Protein AF-A0A523MHP2-F1 (afdb_monomer)

Secondary structure (DSSP, 8-state):
-PPPP-------------SS-S------------S--HHHHHHHTTT-S-STT-S-PPTTSPP------PPPTTS--SSPSSHHHHHHHHHHTT-EEEES-EEGGGTHHHHHHHHHHHHH-TTTPPEEEEEEEEETTEEEEEEEEE-TTTSHHHHHHHTT----TT-HHHHHHHHHHHHHHHHHHTTTSPPP-PPPP--GGG-GGGSS---GGG--GGGS--B--STTSSS-EEEEEEEEEEETTTEEEEEEEEEEE-SSS-EEE-PPTTSHHHHHHHHTT-

pLDDT: mean 82.47, std 22.53, range [24.58, 97.69]

Nearest PDB structures (foldseek):
  7ae5-assembly1_B  TM=8.748E-01  e=2.128E-08  Sedimentibacter hydroxybenzoicus
  7ae7-assembly1_F  TM=8.518E-01  e=2.128E-08  Sedimentibacter hydroxybenzoicus
  8crd-assembly1_A-2  TM=7.526E-01  e=5.159E-07  Aspergillus niger CBS 513.88
  6r2z-assembly1_A-2  TM=7.521E-01  e=1.589E-06  Aspergillus niger
  8oeo-assembly1_A-2  TM=7.488E-01  e=1.692E-06  Aspergillus niger CBS 513.88

Mean predicted aligned error: 10.58 Å

Radius of gyration: 23.13 Å; Cα contacts (8 Å, |Δi|>4): 388; chains: 1; bounding box: 53×74×71 Å

Foldseek 3Di:
DDDDDDDDDDDDDPDDDDDDPDDDDDDDDDDDPPACDPVLQVVLLVQQPDPPPQPDDDPPDDQAARLFAQFDPPQQAPPDPDPVSLVSNCSSSSQEGEGAEHEQVVLRVLVVQVVQCVRHNQQRRGKYWYQWYQDPNDIAGDTDIPPSPRHQQSLCRNVRHHGRRRCSVVSNVVSVVVVVVQCVVVVNDHDDDDDDDDDLVPDPVNPDDADDPRQFPVRYNFHPNDPPDPAGKDQFDWDWDADPVLGIDTDGWIWHDDTRPDTDTDDDPPDPVVVRVVVVVD

Structure (mmCIF, N/CA/C/O backbone):
data_AF-A0A523MHP2-F1
#
_entry.id   AF-A0A523MHP2-F1
#
loop_
_atom_site.group_PDB
_atom_site.id
_atom_site.type_symbol
_atom_site.label_atom_id
_atom_site.label_alt_id
_atom_site.label_comp_id
_atom_site.label_asym_id
_atom_site.label_entity_id
_atom_site.label_seq_id
_atom_site.pdbx_PDB_ins_code
_atom_site.Cartn_x
_atom_site.Cartn_y
_atom_site.Cartn_z
_atom_site.occupancy
_atom_site.B_iso_or_equiv
_atom_site.auth_seq_id
_atom_site.auth_comp_id
_atom_site.auth_asym_id
_atom_site.auth_atom_id
_atom_site.pdbx_PDB_model_num
ATOM 1 N N . MET A 1 1 ? -8.115 54.571 -11.903 1.00 43.84 1 MET A N 1
ATOM 2 C CA . MET A 1 1 ? -7.903 53.140 -11.579 1.00 43.84 1 MET A CA 1
ATOM 3 C C . MET A 1 1 ? -6.656 53.026 -10.711 1.00 43.84 1 MET A C 1
ATOM 5 O O . MET A 1 1 ? -5.598 53.429 -11.168 1.00 43.84 1 MET A O 1
ATOM 9 N N . ARG A 1 2 ? -6.772 52.592 -9.447 1.00 29.47 2 ARG A N 1
ATOM 10 C CA . ARG A 1 2 ? -5.612 52.406 -8.548 1.00 29.47 2 ARG A CA 1
ATOM 11 C C . ARG A 1 2 ? -5.026 50.993 -8.735 1.00 29.47 2 ARG A C 1
ATOM 13 O O . ARG A 1 2 ? -5.817 50.063 -8.896 1.00 29.47 2 ARG A O 1
ATOM 20 N N . PRO A 1 3 ? -3.695 50.805 -8.710 1.00 31.73 3 PRO A N 1
ATOM 21 C CA . PRO A 1 3 ? -3.081 49.483 -8.820 1.00 31.73 3 PRO A CA 1
ATOM 22 C C . PRO A 1 3 ? -3.266 48.680 -7.521 1.00 31.73 3 PRO A C 1
ATOM 24 O O . PRO A 1 3 ? -3.242 49.241 -6.425 1.00 31.73 3 PRO A O 1
ATOM 27 N N . ARG A 1 4 ? -3.477 47.363 -7.645 1.00 29.00 4 ARG A N 1
ATOM 28 C CA . ARG A 1 4 ? -3.628 46.441 -6.504 1.00 29.00 4 ARG A CA 1
ATOM 29 C C . ARG A 1 4 ? -2.263 46.161 -5.852 1.00 29.00 4 ARG A C 1
ATOM 31 O O . ARG A 1 4 ? -1.286 46.004 -6.583 1.00 29.00 4 ARG A O 1
ATOM 38 N N . PRO A 1 5 ? -2.180 46.044 -4.516 1.00 28.64 5 PRO A N 1
ATOM 39 C CA . PRO A 1 5 ? -0.936 45.708 -3.833 1.00 28.64 5 PRO A CA 1
ATOM 40 C C . PRO A 1 5 ? -0.582 44.222 -3.997 1.00 28.64 5 PRO A C 1
ATOM 42 O O . PRO A 1 5 ? -1.430 43.342 -3.861 1.00 28.64 5 PRO A O 1
ATOM 45 N N . VAL A 1 6 ? 0.698 43.953 -4.262 1.00 30.66 6 VAL A N 1
ATOM 46 C CA . VAL A 1 6 ? 1.295 42.611 -4.262 1.00 30.66 6 VAL A CA 1
ATOM 47 C C . VAL A 1 6 ? 1.667 42.253 -2.823 1.00 30.66 6 VAL A C 1
ATOM 49 O O . VAL A 1 6 ? 2.580 42.846 -2.251 1.00 30.66 6 VAL A O 1
ATOM 52 N N . ILE A 1 7 ? 0.970 41.281 -2.233 1.00 27.70 7 ILE A N 1
ATOM 53 C CA . ILE A 1 7 ? 1.308 40.724 -0.917 1.00 27.70 7 ILE A CA 1
ATOM 54 C C . ILE A 1 7 ? 2.370 39.637 -1.122 1.00 27.70 7 ILE A C 1
ATOM 56 O O . ILE A 1 7 ? 2.090 38.580 -1.684 1.00 27.70 7 ILE A O 1
ATOM 60 N N . LYS A 1 8 ? 3.604 39.897 -0.677 1.00 25.28 8 LYS A N 1
ATOM 61 C CA . LYS A 1 8 ? 4.665 38.885 -0.575 1.00 25.28 8 LYS A CA 1
ATOM 62 C C . LYS A 1 8 ? 4.530 38.156 0.763 1.00 25.28 8 LYS A C 1
ATOM 64 O O . LYS A 1 8 ? 4.756 38.759 1.807 1.00 25.28 8 LYS A O 1
ATOM 69 N N . PHE A 1 9 ? 4.215 36.862 0.738 1.00 24.58 9 PHE A N 1
ATOM 70 C CA . PHE A 1 9 ? 4.308 36.011 1.925 1.00 24.58 9 PHE A CA 1
ATOM 71 C C . PHE A 1 9 ? 5.759 35.562 2.134 1.00 24.58 9 PHE A C 1
ATOM 73 O O . PHE A 1 9 ? 6.337 34.864 1.302 1.00 24.58 9 PHE A O 1
ATOM 80 N N . ARG A 1 10 ? 6.348 35.978 3.258 1.00 24.72 10 ARG A N 1
ATOM 81 C CA . ARG A 1 10 ? 7.619 35.473 3.787 1.00 24.72 10 ARG A CA 1
ATOM 82 C C . ARG A 1 10 ? 7.269 34.427 4.846 1.00 24.72 10 ARG A C 1
ATOM 84 O O . ARG A 1 10 ? 6.683 34.771 5.865 1.00 24.72 10 ARG A O 1
ATOM 91 N N . ALA A 1 11 ? 7.566 33.156 4.586 1.00 27.27 11 ALA A N 1
ATOM 92 C CA . ALA A 1 11 ? 7.356 32.088 5.558 1.00 27.27 11 ALA A CA 1
ATOM 93 C C . ALA A 1 11 ? 8.453 32.156 6.634 1.00 27.27 11 ALA A C 1
ATOM 95 O O . ALA A 1 11 ? 9.595 31.771 6.390 1.00 27.27 11 ALA A O 1
ATOM 96 N N . GLU A 1 12 ? 8.121 32.675 7.817 1.00 26.39 12 GLU A N 1
ATOM 97 C CA . GLU A 1 12 ? 8.966 32.547 9.006 1.00 26.39 12 GLU A CA 1
ATOM 98 C C . GLU A 1 12 ? 8.602 31.265 9.761 1.00 26.39 12 GLU A C 1
ATOM 100 O O . GLU A 1 12 ? 7.498 31.088 10.270 1.00 26.39 12 GLU A O 1
ATOM 105 N N . ASN A 1 13 ? 9.565 30.349 9.810 1.00 32.25 13 ASN A N 1
ATOM 106 C CA . ASN A 1 13 ? 9.454 29.037 10.428 1.00 32.25 13 ASN A CA 1
ATOM 107 C C . ASN A 1 13 ? 9.739 29.165 11.939 1.00 32.25 13 ASN A C 1
ATOM 109 O O . ASN A 1 13 ? 10.885 29.055 12.375 1.00 32.25 13 ASN A O 1
ATOM 113 N N . LYS A 1 14 ? 8.712 29.468 12.743 1.00 31.14 14 LYS A N 1
ATOM 114 C CA . LYS A 1 14 ? 8.827 29.668 14.203 1.00 31.14 14 LYS A CA 1
ATOM 115 C C . LYS A 1 14 ? 7.791 28.865 15.000 1.00 31.14 14 LYS A C 1
ATOM 117 O O . LYS A 1 14 ? 7.057 29.415 15.802 1.00 31.14 14 LYS A O 1
ATOM 122 N N . TYR A 1 15 ? 7.774 27.544 14.833 1.00 28.44 15 TYR A N 1
ATOM 123 C CA . TYR A 1 15 ? 7.165 26.633 15.815 1.00 28.44 15 TYR A CA 1
ATOM 124 C C . TYR A 1 15 ? 7.994 25.348 15.940 1.00 28.44 15 TYR A C 1
ATOM 126 O O . TYR A 1 15 ? 7.672 24.296 15.398 1.00 28.44 15 TYR A O 1
ATOM 134 N N . ARG A 1 16 ? 9.105 25.436 16.676 1.00 33.91 16 ARG A N 1
ATOM 135 C CA . ARG A 1 16 ? 9.786 24.283 17.276 1.00 33.91 16 ARG A CA 1
ATOM 136 C C . ARG A 1 16 ? 10.231 24.677 18.682 1.00 33.91 16 ARG A C 1
ATOM 138 O O . ARG A 1 16 ? 10.872 25.709 18.844 1.00 33.91 16 ARG A O 1
ATOM 145 N N . ARG A 1 17 ? 9.952 23.790 19.645 1.00 37.75 17 ARG A N 1
ATOM 146 C CA . ARG A 1 17 ? 10.367 23.796 21.066 1.00 37.75 17 ARG A CA 1
ATOM 147 C C . ARG A 1 17 ? 9.511 24.626 22.034 1.00 37.75 17 ARG A C 1
ATOM 149 O O . ARG A 1 17 ? 9.927 25.692 22.471 1.00 37.75 17 ARG A O 1
ATOM 156 N N . LYS A 1 18 ? 8.380 24.061 22.469 1.00 31.42 18 LYS A N 1
ATOM 157 C CA . LYS A 1 18 ? 7.948 24.098 23.884 1.00 31.42 18 LYS A CA 1
ATOM 158 C C . LYS A 1 18 ? 6.724 23.203 24.097 1.00 31.42 18 LYS A C 1
ATOM 160 O O . LYS A 1 18 ? 5.606 23.641 23.879 1.00 31.42 18 LYS A O 1
ATOM 165 N N . CYS A 1 19 ? 6.965 21.946 24.461 1.00 29.89 19 CYS A N 1
ATOM 166 C CA . CYS A 1 19 ? 6.105 21.104 25.310 1.00 29.89 19 CYS A CA 1
ATOM 167 C C . CYS A 1 19 ? 6.689 19.689 25.317 1.00 29.89 19 CYS A C 1
ATOM 169 O O . CYS A 1 19 ? 6.255 18.836 24.558 1.00 29.89 19 CYS A O 1
ATOM 171 N N . MET A 1 20 ? 7.747 19.482 26.100 1.00 30.25 20 MET A N 1
ATOM 172 C CA . MET A 1 20 ? 8.158 18.172 26.631 1.00 30.25 20 MET A CA 1
ATOM 173 C C . MET A 1 20 ? 9.323 18.399 27.600 1.00 30.25 20 MET A C 1
ATOM 175 O O . MET A 1 20 ? 10.466 18.031 27.363 1.00 30.25 20 MET A O 1
ATOM 179 N N . ALA A 1 21 ? 9.034 19.128 28.667 1.00 30.94 21 ALA A N 1
ATOM 180 C CA . ALA A 1 21 ? 9.883 19.230 29.840 1.00 30.94 21 ALA A CA 1
ATOM 181 C C . ALA A 1 21 ? 8.945 19.679 30.951 1.00 30.94 21 ALA A C 1
ATOM 183 O O . ALA A 1 21 ? 8.725 20.873 31.073 1.00 30.94 21 ALA A O 1
ATOM 184 N N . ASP A 1 22 ? 8.251 18.714 31.560 1.00 29.53 22 ASP A N 1
ATOM 185 C CA . ASP A 1 22 ? 7.696 18.761 32.922 1.00 29.53 22 ASP A CA 1
ATOM 186 C C . ASP A 1 22 ? 6.838 17.508 33.151 1.00 29.53 22 ASP A C 1
ATOM 188 O O . ASP A 1 22 ? 5.615 17.546 33.100 1.00 29.53 22 ASP A O 1
ATOM 192 N N . ALA A 1 23 ? 7.501 16.363 33.342 1.00 30.83 23 ALA A N 1
ATOM 193 C CA . ALA A 1 23 ? 6.926 15.174 33.983 1.00 30.83 23 ALA A CA 1
ATOM 194 C C . ALA A 1 23 ? 8.034 14.146 34.284 1.00 30.83 23 ALA A C 1
ATOM 196 O O . ALA A 1 23 ? 8.041 13.042 33.750 1.00 30.83 23 ALA A O 1
ATOM 197 N N . ILE A 1 24 ? 9.010 14.502 35.126 1.00 32.94 24 ILE A N 1
ATOM 198 C CA . ILE A 1 24 ? 9.896 13.505 35.753 1.00 32.94 24 ILE A CA 1
ATOM 199 C C . ILE A 1 24 ? 9.763 13.650 37.270 1.00 32.94 24 ILE A C 1
ATOM 201 O O . ILE A 1 24 ? 10.618 14.201 37.960 1.00 32.94 24 ILE A O 1
ATOM 205 N N . GLY A 1 25 ? 8.632 13.166 37.782 1.00 29.22 25 GLY A N 1
ATOM 206 C CA . GLY A 1 25 ? 8.453 12.846 39.192 1.00 29.22 25 GLY A CA 1
ATOM 207 C C . GLY A 1 25 ? 8.982 11.439 39.451 1.00 29.22 25 GLY A C 1
ATOM 208 O O . GLY A 1 25 ? 8.523 10.471 38.850 1.00 29.22 25 GLY A O 1
ATOM 209 N N . LYS A 1 26 ? 9.982 11.331 40.328 1.00 34.84 26 LYS A N 1
ATOM 210 C CA . LYS A 1 26 ? 10.561 10.066 40.789 1.00 34.84 26 LYS A CA 1
ATOM 211 C C . LYS A 1 26 ? 9.472 9.192 41.418 1.00 34.84 26 LYS A C 1
ATOM 213 O O . LYS A 1 26 ? 8.916 9.580 42.440 1.00 34.84 26 LYS A O 1
ATOM 218 N N . ASN A 1 27 ? 9.260 7.983 40.902 1.00 28.97 27 ASN A N 1
ATOM 219 C CA . ASN A 1 27 ? 8.776 6.896 41.745 1.00 28.97 27 ASN A CA 1
ATOM 220 C C . ASN A 1 27 ? 9.358 5.549 41.303 1.00 28.97 27 ASN A C 1
ATOM 222 O O . ASN A 1 27 ? 9.229 5.135 40.153 1.00 28.97 27 ASN A O 1
ATOM 226 N N . LYS A 1 28 ? 10.056 4.896 42.235 1.00 37.12 28 LYS A N 1
ATOM 227 C CA . LYS A 1 28 ? 10.585 3.541 42.097 1.00 37.12 28 LYS A CA 1
ATOM 228 C C . LYS A 1 28 ? 9.467 2.571 42.473 1.00 37.12 28 LYS A C 1
ATOM 230 O O . LYS A 1 28 ? 9.133 2.494 43.643 1.00 37.12 28 LYS A O 1
ATOM 235 N N . HIS A 1 29 ? 8.954 1.815 41.508 1.00 30.78 29 HIS A N 1
ATOM 236 C CA . HIS A 1 29 ? 8.559 0.416 41.689 1.00 30.78 29 HIS A CA 1
ATOM 237 C C . HIS A 1 29 ? 8.359 -0.242 40.320 1.00 30.78 29 HIS A C 1
ATOM 239 O O . HIS A 1 29 ? 7.721 0.294 39.421 1.00 30.78 29 HIS A O 1
ATOM 245 N N . THR A 1 30 ? 8.985 -1.399 40.166 1.00 43.16 30 THR A N 1
ATOM 246 C CA . THR A 1 30 ? 9.015 -2.261 38.990 1.00 43.16 30 THR A CA 1
ATOM 247 C C . THR A 1 30 ? 7.658 -2.917 38.717 1.00 43.16 30 THR A C 1
ATOM 249 O O . THR A 1 30 ? 7.101 -3.545 39.614 1.00 43.16 30 THR A O 1
ATOM 252 N N . LYS A 1 31 ? 7.178 -2.837 37.464 1.00 32.66 31 LYS A N 1
ATOM 253 C CA . LYS A 1 31 ? 6.437 -3.884 36.722 1.00 32.66 31 LYS A CA 1
ATOM 254 C C . LYS A 1 31 ? 6.292 -3.481 35.237 1.00 32.66 31 LYS A C 1
ATOM 256 O O . LYS A 1 31 ? 6.144 -2.308 34.926 1.00 32.66 31 LYS A O 1
ATOM 261 N N . SER A 1 32 ? 6.456 -4.484 34.372 1.00 35.06 32 SER A N 1
ATOM 262 C CA . SER A 1 32 ? 6.631 -4.514 32.903 1.00 35.06 32 SER A CA 1
ATOM 263 C C . SER A 1 32 ? 6.315 -3.257 32.072 1.00 35.06 32 SER A C 1
ATOM 265 O O . SER A 1 32 ? 5.160 -2.856 31.928 1.00 35.06 32 SER A O 1
ATOM 267 N N . VAL A 1 33 ? 7.331 -2.737 31.378 1.00 39.50 33 VAL A N 1
ATOM 268 C CA . VAL A 1 33 ? 7.134 -1.859 30.216 1.00 39.50 33 VAL A CA 1
ATOM 269 C C . VAL A 1 33 ? 6.795 -2.757 29.021 1.00 39.50 33 VAL A C 1
ATOM 271 O O . VAL A 1 33 ? 7.685 -3.257 28.344 1.00 39.50 33 VAL A O 1
ATOM 274 N N . ASN A 1 34 ? 5.500 -3.016 28.822 1.00 53.44 34 ASN A N 1
ATOM 275 C CA . ASN A 1 34 ? 4.962 -3.739 27.666 1.00 53.44 34 ASN A CA 1
ATOM 276 C C . ASN A 1 34 ? 4.937 -2.800 26.453 1.00 53.44 34 ASN A C 1
ATOM 278 O O . ASN A 1 34 ? 3.913 -2.170 26.170 1.00 53.44 34 ASN A O 1
ATOM 282 N N . GLY A 1 35 ? 6.084 -2.658 25.807 1.00 59.31 35 GLY A N 1
ATOM 283 C CA . GLY A 1 35 ? 6.197 -2.158 24.440 1.00 59.31 35 GLY A CA 1
ATOM 284 C C . GLY A 1 35 ? 7.256 -2.964 23.703 1.00 59.31 35 GLY A C 1
ATOM 285 O O . GLY A 1 35 ? 7.908 -3.799 24.338 1.00 59.31 35 GLY A O 1
ATOM 286 N N . VAL A 1 36 ? 7.436 -2.745 22.395 1.00 70.69 36 VAL A N 1
ATOM 287 C CA . VAL A 1 36 ? 8.522 -3.396 21.636 1.00 70.69 36 VAL A CA 1
ATOM 288 C C . VAL A 1 36 ? 9.861 -3.066 22.296 1.00 70.69 36 VAL A C 1
ATOM 290 O O . VAL A 1 36 ? 10.438 -1.993 22.107 1.00 70.69 36 VAL A O 1
ATOM 293 N N . ASP A 1 37 ? 10.341 -3.988 23.126 1.00 71.25 37 ASP A N 1
ATOM 294 C CA . ASP A 1 37 ? 11.584 -3.817 23.851 1.00 71.25 37 ASP A CA 1
ATOM 295 C C . ASP A 1 37 ? 12.777 -4.102 22.927 1.00 71.25 37 ASP A C 1
ATOM 297 O O . ASP A 1 37 ? 12.653 -4.571 21.791 1.00 71.25 37 ASP A O 1
ATOM 301 N N . ARG A 1 38 ? 13.984 -3.816 23.415 1.00 68.81 38 ARG A N 1
ATOM 302 C CA . ARG A 1 38 ? 15.203 -4.030 22.627 1.00 68.81 38 ARG A CA 1
ATOM 303 C C . ARG A 1 38 ? 15.362 -5.487 22.176 1.00 68.81 38 ARG A C 1
ATOM 305 O O . ARG A 1 38 ? 15.918 -5.718 21.106 1.00 68.81 38 ARG A O 1
ATOM 312 N N . ARG A 1 39 ? 14.917 -6.465 22.970 1.00 67.00 39 ARG A N 1
ATOM 313 C CA . ARG A 1 39 ? 15.026 -7.890 22.624 1.00 67.00 39 ARG A CA 1
ATOM 314 C C . ARG A 1 39 ? 14.031 -8.250 21.531 1.00 67.00 39 ARG A C 1
ATOM 316 O O . ARG A 1 39 ? 14.436 -8.895 20.571 1.00 67.00 39 ARG A O 1
ATOM 323 N N . ALA A 1 40 ? 12.790 -7.787 21.641 1.00 68.44 40 ALA A N 1
ATOM 324 C CA . ALA A 1 40 ? 11.764 -7.946 20.619 1.00 68.44 40 ALA A CA 1
ATOM 325 C C . ALA A 1 40 ? 12.199 -7.300 19.297 1.00 68.44 40 ALA A C 1
ATOM 327 O O . ALA A 1 40 ? 12.076 -7.928 18.253 1.00 68.44 40 ALA A O 1
ATOM 328 N N . PHE A 1 41 ? 12.807 -6.110 19.335 1.00 72.62 41 PHE A N 1
ATOM 329 C CA . PHE A 1 41 ? 13.364 -5.467 18.142 1.00 72.62 41 PHE A CA 1
ATOM 330 C C . PHE A 1 41 ? 14.520 -6.267 17.517 1.00 72.62 41 PHE A C 1
ATOM 332 O O . PHE A 1 41 ? 14.565 -6.450 16.302 1.00 72.62 41 PHE A O 1
ATOM 339 N N . ILE A 1 42 ? 15.457 -6.771 18.329 1.00 69.31 42 ILE A N 1
ATOM 340 C CA . ILE A 1 42 ? 16.565 -7.609 17.838 1.00 69.31 42 ILE A CA 1
ATOM 341 C C . ILE A 1 42 ? 16.032 -8.917 17.237 1.00 69.31 42 ILE A C 1
ATOM 343 O O . ILE A 1 42 ? 16.495 -9.335 16.182 1.00 69.31 42 ILE A O 1
ATOM 347 N N . ALA A 1 43 ? 15.039 -9.543 17.871 1.00 66.62 43 ALA A N 1
ATOM 348 C CA . ALA A 1 43 ? 14.406 -10.756 17.362 1.00 66.62 43 ALA A CA 1
ATOM 349 C C . ALA A 1 43 ? 13.643 -10.495 16.053 1.00 66.62 43 ALA A C 1
ATOM 351 O O . ALA A 1 43 ? 13.813 -11.235 15.090 1.00 66.62 43 ALA A O 1
ATOM 352 N N . ALA A 1 44 ? 12.881 -9.401 15.980 1.00 63.03 44 ALA A N 1
ATOM 353 C CA . ALA A 1 44 ? 12.158 -8.966 14.783 1.00 63.03 44 ALA A CA 1
ATOM 354 C C . ALA A 1 44 ? 13.078 -8.587 13.610 1.00 63.03 44 ALA A C 1
ATOM 356 O O . ALA A 1 44 ? 12.648 -8.555 12.454 1.00 63.03 44 ALA A O 1
ATOM 357 N N . SER A 1 45 ? 14.345 -8.290 13.915 1.00 62.56 45 SER A N 1
ATOM 358 C CA . SER A 1 45 ? 15.395 -7.989 12.942 1.00 62.56 45 SER A CA 1
ATOM 359 C C . SER A 1 45 ? 16.370 -9.147 12.699 1.00 62.56 45 SER A C 1
ATOM 361 O O . SER A 1 45 ? 17.361 -8.985 11.976 1.00 62.56 45 SER A O 1
ATOM 363 N N . ALA A 1 46 ? 16.090 -10.334 13.250 1.00 56.97 46 ALA A N 1
ATOM 364 C CA . ALA A 1 46 ? 16.874 -11.538 13.016 1.00 56.97 46 ALA A CA 1
ATOM 365 C C . ALA A 1 46 ? 16.753 -11.955 11.540 1.00 56.97 46 ALA A C 1
ATOM 367 O O . ALA A 1 46 ? 15.762 -12.537 11.116 1.00 56.97 46 ALA A O 1
ATOM 368 N N . GLY A 1 47 ? 17.761 -11.611 10.736 1.00 55.00 47 GLY A N 1
ATOM 369 C CA . GLY A 1 47 ? 17.766 -11.838 9.285 1.00 55.00 47 GLY A CA 1
ATOM 370 C C . GLY A 1 47 ? 18.183 -10.619 8.459 1.00 55.00 47 GLY A C 1
ATOM 371 O O . GLY A 1 47 ? 18.530 -10.783 7.283 1.00 55.00 47 GLY A O 1
ATOM 372 N N . LEU A 1 48 ? 18.224 -9.429 9.074 1.00 62.38 48 L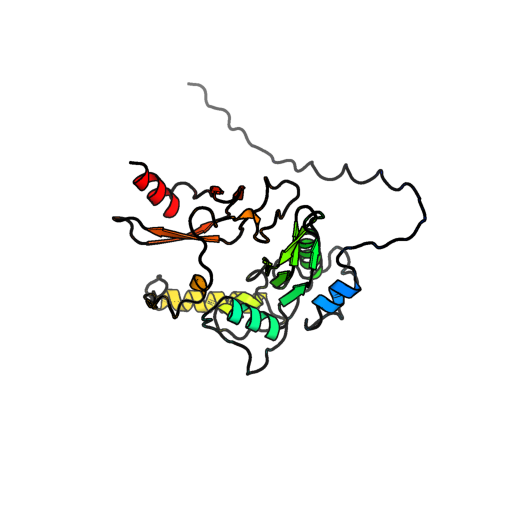EU A N 1
ATOM 373 C CA . LEU A 1 48 ? 18.769 -8.217 8.466 1.00 62.38 48 LEU A CA 1
ATOM 374 C C . LEU A 1 48 ? 20.301 -8.236 8.454 1.00 62.38 48 LEU A C 1
ATOM 376 O O . LEU A 1 48 ? 20.960 -8.583 9.432 1.00 62.38 48 LEU A O 1
ATOM 380 N N . ALA A 1 49 ? 20.880 -7.825 7.327 1.00 49.19 49 ALA A N 1
ATOM 381 C CA . ALA A 1 49 ? 22.297 -8.017 7.017 1.00 49.19 49 ALA A CA 1
ATOM 382 C C . ALA A 1 49 ? 23.284 -7.086 7.757 1.00 49.19 49 ALA A C 1
ATOM 384 O O . ALA A 1 49 ? 24.478 -7.120 7.464 1.00 49.19 49 ALA A O 1
ATOM 385 N N . ALA A 1 50 ? 22.842 -6.247 8.699 1.00 48.94 50 ALA A N 1
ATOM 386 C CA . ALA A 1 50 ? 23.744 -5.355 9.431 1.00 48.94 50 ALA A CA 1
ATOM 387 C C . ALA A 1 50 ? 23.136 -4.857 10.753 1.00 48.94 50 ALA A C 1
ATOM 389 O O . ALA A 1 50 ? 22.625 -3.744 10.835 1.00 48.94 50 ALA A O 1
ATOM 390 N N . LEU A 1 51 ? 23.244 -5.652 11.819 1.00 45.03 51 LEU A N 1
ATOM 391 C CA . LEU A 1 51 ? 23.107 -5.142 13.195 1.00 45.03 51 LEU A CA 1
ATOM 392 C C . LEU A 1 51 ? 24.416 -4.510 13.713 1.00 45.03 51 LEU A C 1
ATOM 394 O O . LEU A 1 51 ? 24.415 -3.854 14.750 1.00 45.03 51 LEU A O 1
ATOM 398 N N . THR A 1 52 ? 25.536 -4.674 13.000 1.00 39.19 52 THR A N 1
ATOM 399 C CA . THR A 1 52 ? 26.880 -4.362 13.513 1.00 39.19 52 THR A CA 1
ATOM 400 C C . THR A 1 52 ? 27.333 -2.905 13.368 1.00 39.19 52 THR A C 1
ATOM 402 O O . THR A 1 52 ? 28.399 -2.576 13.873 1.00 39.19 52 THR A O 1
ATOM 405 N N . ALA A 1 53 ? 26.549 -2.012 12.752 1.00 41.06 53 ALA A N 1
ATOM 406 C CA . ALA A 1 53 ? 26.940 -0.603 12.570 1.00 41.06 53 ALA A CA 1
ATOM 407 C C . ALA A 1 53 ? 26.035 0.423 13.285 1.00 41.06 53 ALA A C 1
ATOM 409 O O . ALA A 1 53 ? 26.266 1.621 13.169 1.00 41.06 53 ALA A O 1
ATOM 410 N N . ALA A 1 54 ? 25.011 -0.013 14.027 1.00 42.03 54 ALA A N 1
ATOM 411 C CA . ALA A 1 54 ? 23.984 0.875 14.588 1.00 42.03 54 ALA A CA 1
ATOM 412 C C . ALA A 1 54 ? 24.250 1.323 16.043 1.00 42.03 54 ALA A C 1
ATOM 414 O O . ALA A 1 54 ? 23.309 1.522 16.815 1.00 42.03 54 ALA A O 1
ATOM 415 N N . CYS A 1 55 ? 25.515 1.491 16.439 1.00 37.09 55 CYS A N 1
ATOM 416 C CA . CYS A 1 55 ? 25.832 2.320 17.603 1.00 37.09 55 CYS A CA 1
ATOM 417 C C . CYS A 1 55 ? 25.752 3.779 17.150 1.00 37.09 55 CYS A C 1
ATOM 419 O O . CYS A 1 55 ? 26.580 4.196 16.350 1.00 37.09 55 CYS A O 1
ATOM 421 N N . GLU A 1 56 ? 24.709 4.481 17.605 1.00 41.25 56 GLU A N 1
ATOM 422 C CA . GLU A 1 56 ? 24.488 5.934 17.519 1.00 41.25 56 GLU A CA 1
ATOM 423 C C . GLU A 1 56 ? 25.335 6.658 16.462 1.00 41.25 56 GLU A C 1
ATOM 425 O O . GLU A 1 56 ? 26.434 7.128 16.747 1.00 41.25 56 GLU A O 1
ATOM 430 N N . SER A 1 57 ? 24.816 6.789 15.237 1.00 40.69 57 SER A N 1
ATOM 431 C CA . SER A 1 57 ? 25.395 7.742 14.291 1.00 40.69 57 SER A CA 1
ATOM 432 C C . SER A 1 57 ? 25.290 9.146 14.910 1.00 40.69 57 SER A C 1
ATOM 434 O O . SER A 1 57 ? 24.171 9.571 15.218 1.00 40.69 57 SER A O 1
ATOM 436 N N . PRO A 1 58 ? 26.407 9.864 15.129 1.00 44.72 58 PRO A N 1
ATOM 437 C CA . PRO A 1 58 ? 26.378 11.221 15.667 1.00 44.72 58 PRO A CA 1
ATOM 438 C C . PRO A 1 58 ? 25.525 12.144 14.789 1.00 44.72 58 PRO A C 1
ATOM 440 O O . PRO A 1 58 ? 25.478 11.964 13.566 1.00 44.72 58 PRO A O 1
ATOM 443 N N . GLU A 1 59 ? 24.883 13.156 15.386 1.00 46.78 59 GLU A N 1
ATOM 444 C CA . GLU A 1 59 ? 24.189 14.204 14.624 1.00 46.78 59 GLU A CA 1
ATOM 445 C C . GLU A 1 59 ? 25.126 14.768 13.540 1.00 46.78 59 GLU A C 1
ATOM 447 O O . GLU A 1 59 ? 26.199 15.291 13.837 1.00 46.78 59 GLU A O 1
ATOM 452 N N . GLY A 1 60 ? 24.729 14.635 12.270 1.00 50.12 60 GLY A N 1
ATOM 453 C CA . GLY A 1 60 ? 25.492 15.133 11.120 1.00 50.12 60 GLY A CA 1
ATOM 454 C C . GLY A 1 60 ? 26.282 14.086 10.325 1.00 50.12 60 GLY A C 1
ATOM 455 O O . GLY A 1 60 ? 26.818 14.441 9.276 1.00 50.12 60 GLY A O 1
ATOM 456 N N . GLN A 1 61 ? 26.327 12.811 10.736 1.00 47.97 61 GLN A N 1
ATOM 457 C CA . GLN A 1 61 ? 26.833 11.742 9.863 1.00 47.97 61 GLN A CA 1
ATOM 458 C C . GLN A 1 61 ? 25.764 11.242 8.875 1.00 47.97 61 GLN A C 1
ATOM 460 O O . GLN A 1 61 ? 24.572 11.231 9.199 1.00 47.97 61 GLN A O 1
ATOM 465 N N . PRO A 1 62 ? 26.162 10.827 7.655 1.00 54.19 62 PRO A N 1
ATOM 466 C CA . PRO A 1 62 ? 25.231 10.275 6.684 1.00 54.19 62 PRO A CA 1
ATOM 467 C C . PRO A 1 62 ? 24.576 9.013 7.252 1.00 54.19 62 PRO A C 1
ATOM 469 O O . PRO A 1 62 ? 25.251 8.054 7.627 1.00 54.19 62 PRO A O 1
ATOM 472 N N . LYS A 1 63 ? 23.240 9.029 7.306 1.00 71.62 63 LYS A N 1
ATOM 473 C CA . LYS A 1 63 ? 22.426 7.861 7.656 1.00 71.62 63 LYS A CA 1
ATOM 474 C C . LYS A 1 63 ? 22.840 6.701 6.754 1.00 71.62 63 LYS A C 1
ATOM 476 O O . LYS A 1 63 ? 22.938 6.892 5.542 1.00 71.62 63 LYS A O 1
ATOM 481 N N . THR A 1 64 ? 23.104 5.532 7.332 1.00 77.38 64 THR A N 1
ATOM 482 C CA . THR A 1 64 ? 23.575 4.369 6.569 1.00 77.38 64 THR A CA 1
ATOM 483 C C . THR A 1 64 ? 22.375 3.515 6.181 1.00 77.38 64 THR A C 1
ATOM 485 O O . THR A 1 64 ? 21.776 2.912 7.072 1.00 77.38 64 THR A O 1
ATOM 488 N N . PRO A 1 65 ? 22.007 3.434 4.887 1.00 81.94 65 PRO A N 1
ATOM 489 C CA . PRO A 1 65 ? 20.924 2.572 4.443 1.00 81.94 65 PRO A CA 1
ATOM 490 C C . PRO A 1 65 ? 21.146 1.140 4.886 1.00 81.94 65 PRO A C 1
ATOM 492 O O . PRO A 1 65 ? 22.276 0.639 4.885 1.00 81.94 65 PRO A O 1
ATOM 495 N N . LEU A 1 66 ? 20.057 0.462 5.226 1.00 86.25 66 LEU A N 1
ATOM 496 C CA . LEU A 1 66 ? 20.121 -0.968 5.402 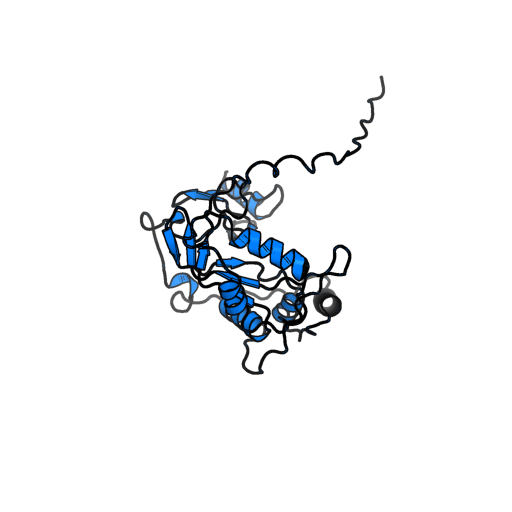1.00 86.25 66 LEU A CA 1
ATOM 497 C C . LEU A 1 66 ? 20.552 -1.602 4.073 1.00 86.25 66 LEU A C 1
ATOM 499 O O . LEU A 1 66 ? 19.865 -1.491 3.074 1.00 86.25 66 LEU A O 1
ATOM 503 N N . ALA A 1 67 ? 21.674 -2.312 4.044 1.00 85.19 67 ALA A N 1
ATOM 504 C CA . ALA A 1 67 ? 22.145 -2.870 2.778 1.00 85.19 67 ALA A CA 1
ATOM 505 C C . ALA A 1 67 ? 21.183 -3.934 2.198 1.00 85.19 67 ALA A C 1
ATOM 507 O O . ALA A 1 67 ? 21.045 -4.076 0.988 1.00 85.19 67 ALA A O 1
ATOM 508 N N . GLY A 1 68 ? 20.527 -4.720 3.052 1.00 86.31 68 GLY A N 1
ATOM 509 C CA . GLY A 1 68 ? 19.978 -6.010 2.634 1.00 86.31 68 GLY A CA 1
ATOM 510 C C . GLY A 1 68 ? 21.098 -6.988 2.251 1.00 86.31 68 GLY A C 1
ATOM 511 O O . GLY A 1 68 ? 22.270 -6.787 2.586 1.00 86.31 68 GLY A O 1
ATOM 512 N N . LYS A 1 69 ? 20.746 -8.070 1.562 1.00 89.25 69 LYS A N 1
ATOM 513 C CA . LYS A 1 69 ? 21.659 -9.134 1.129 1.00 89.25 69 LYS A CA 1
ATOM 514 C C . LYS A 1 69 ? 21.262 -9.683 -0.238 1.00 89.25 69 LYS A C 1
ATOM 516 O O . LYS A 1 69 ? 20.152 -9.466 -0.729 1.00 89.25 69 LYS A O 1
ATOM 521 N N . THR A 1 70 ? 22.176 -10.439 -0.832 1.00 86.69 70 THR A N 1
ATOM 522 C CA . THR A 1 70 ? 21.854 -11.302 -1.968 1.00 86.69 70 THR A CA 1
ATOM 523 C C . THR A 1 70 ? 20.909 -12.404 -1.493 1.00 86.69 70 THR A C 1
ATOM 525 O O . THR A 1 70 ? 21.210 -13.094 -0.517 1.00 86.69 70 THR A O 1
ATOM 528 N N . ALA A 1 71 ? 19.761 -12.542 -2.154 1.00 89.12 71 ALA A N 1
ATOM 529 C CA . ALA A 1 71 ? 18.806 -13.599 -1.857 1.00 89.12 71 ALA A CA 1
ATOM 530 C C . ALA A 1 71 ? 19.330 -14.967 -2.320 1.00 89.12 71 ALA A C 1
ATOM 532 O O . ALA A 1 71 ? 20.170 -15.063 -3.217 1.00 89.12 71 ALA A O 1
ATOM 533 N N . ALA A 1 72 ? 18.826 -16.035 -1.701 1.00 85.62 72 ALA A N 1
ATOM 534 C CA . ALA A 1 72 ? 19.064 -17.391 -2.180 1.00 85.62 72 ALA A CA 1
ATOM 535 C C . ALA A 1 72 ? 18.407 -17.600 -3.556 1.00 85.62 72 ALA A C 1
ATOM 537 O O . ALA A 1 72 ? 17.390 -16.980 -3.857 1.00 85.62 72 ALA A O 1
ATOM 538 N N . ALA A 1 73 ? 18.938 -18.526 -4.359 1.00 85.81 73 ALA A N 1
ATOM 539 C CA . ALA A 1 73 ? 18.415 -18.824 -5.698 1.00 85.81 73 ALA A CA 1
ATOM 540 C C . ALA A 1 73 ? 16.958 -19.333 -5.710 1.00 85.81 73 ALA A C 1
ATOM 542 O O . ALA A 1 73 ? 16.314 -19.320 -6.750 1.00 85.81 73 ALA A O 1
ATOM 543 N N . THR A 1 74 ? 16.444 -19.787 -4.566 1.00 90.19 74 THR A N 1
ATOM 544 C CA . THR A 1 74 ? 15.069 -20.275 -4.392 1.00 90.19 74 THR A CA 1
ATOM 545 C C . THR A 1 74 ? 14.075 -19.176 -4.011 1.00 90.19 74 THR A C 1
ATOM 547 O O . THR A 1 74 ? 12.906 -19.475 -3.787 1.00 90.19 74 THR A O 1
ATOM 550 N N . ALA A 1 75 ? 14.525 -17.931 -3.839 1.00 92.12 75 ALA A N 1
ATOM 551 C CA . ALA A 1 75 ? 13.640 -16.827 -3.491 1.00 92.12 75 ALA A CA 1
ATOM 552 C C . ALA A 1 75 ? 12.701 -16.485 -4.662 1.00 92.12 75 ALA A C 1
ATOM 554 O O . ALA A 1 75 ? 13.136 -16.563 -5.812 1.00 92.12 75 ALA A O 1
ATOM 555 N N . PRO A 1 76 ? 11.449 -16.063 -4.398 1.00 95.81 76 PRO A N 1
ATOM 556 C CA . PRO A 1 76 ? 10.578 -15.539 -5.444 1.00 95.81 76 PRO A CA 1
ATOM 557 C C . PRO A 1 76 ? 11.225 -14.354 -6.169 1.00 95.81 76 PRO A C 1
ATOM 559 O O . PRO A 1 76 ? 11.871 -13.507 -5.548 1.00 95.81 76 PRO A O 1
ATOM 562 N N . THR A 1 77 ? 11.021 -14.276 -7.481 1.00 95.94 77 THR A N 1
ATOM 563 C CA . THR A 1 77 ? 11.564 -13.220 -8.347 1.00 95.94 77 THR A CA 1
ATOM 564 C C . THR A 1 77 ? 10.457 -12.580 -9.172 1.00 95.94 77 THR A C 1
ATOM 566 O O . THR A 1 77 ? 9.463 -13.234 -9.466 1.00 95.94 77 THR A O 1
ATOM 569 N N . ALA A 1 78 ? 10.643 -11.325 -9.586 1.00 95.19 78 ALA A N 1
ATOM 570 C CA . ALA A 1 78 ? 9.697 -10.658 -10.474 1.00 95.19 78 ALA A CA 1
ATOM 571 C C . ALA A 1 78 ? 9.605 -11.349 -11.859 1.00 95.19 78 ALA A C 1
ATOM 573 O O . ALA A 1 78 ? 10.607 -11.900 -12.325 1.00 95.19 78 ALA A O 1
ATOM 574 N N . PRO A 1 79 ? 8.455 -11.253 -12.555 1.00 95.25 79 PRO A N 1
ATOM 575 C CA . PRO A 1 79 ? 7.210 -10.630 -12.093 1.00 95.25 79 PRO A CA 1
ATOM 576 C C . PRO A 1 79 ? 6.567 -11.421 -10.944 1.00 95.25 79 PRO A C 1
ATOM 578 O O . PRO A 1 79 ? 6.632 -12.642 -10.914 1.00 95.25 79 PRO A O 1
ATOM 581 N N . PHE A 1 80 ? 5.983 -10.707 -9.979 1.00 96.06 80 PHE A N 1
ATOM 582 C CA . PHE A 1 80 ? 5.336 -11.318 -8.816 1.00 96.06 80 PHE A CA 1
ATOM 583 C C . PHE A 1 80 ? 3.844 -11.516 -9.079 1.00 96.06 80 PHE A C 1
ATOM 585 O O . PHE A 1 80 ? 3.165 -10.561 -9.459 1.00 96.06 80 PHE A O 1
ATOM 592 N N . ASP A 1 81 ? 3.332 -12.716 -8.804 1.00 93.44 81 ASP A N 1
ATOM 593 C CA . ASP A 1 81 ? 1.903 -13.027 -8.935 1.00 93.44 81 ASP A CA 1
ATOM 594 C C . ASP A 1 81 ? 1.076 -12.458 -7.773 1.00 93.44 81 ASP A C 1
ATOM 596 O O . ASP A 1 81 ? -0.118 -12.178 -7.914 1.00 93.44 81 ASP A O 1
ATOM 600 N N . SER A 1 82 ? 1.698 -12.250 -6.609 1.00 95.12 82 SER A N 1
ATOM 601 C CA . SER A 1 82 ? 1.018 -11.719 -5.432 1.00 95.12 82 SER A CA 1
ATOM 602 C C . SER A 1 82 ? 1.903 -10.835 -4.553 1.00 95.12 82 SER A C 1
ATOM 604 O O . SER A 1 82 ? 3.135 -10.901 -4.565 1.00 95.12 82 SER A O 1
ATOM 606 N N . ILE A 1 83 ? 1.257 -10.043 -3.687 1.00 94.94 83 ILE A N 1
ATOM 607 C CA . ILE A 1 83 ? 1.964 -9.312 -2.627 1.00 94.94 83 ILE A CA 1
ATOM 608 C C . ILE A 1 83 ? 2.688 -10.268 -1.667 1.00 94.94 83 ILE A C 1
ATOM 610 O O . ILE A 1 83 ? 3.702 -9.893 -1.090 1.00 94.94 83 ILE A O 1
ATOM 614 N N . ARG A 1 84 ? 2.214 -11.514 -1.516 1.00 95.44 84 ARG A N 1
ATOM 615 C CA . ARG A 1 84 ? 2.856 -12.517 -0.653 1.00 95.44 84 ARG A CA 1
ATOM 616 C C . ARG A 1 84 ? 4.220 -12.917 -1.215 1.00 95.44 84 ARG A C 1
ATOM 618 O O . ARG A 1 84 ? 5.191 -12.916 -0.463 1.00 95.44 84 ARG A O 1
ATOM 625 N N . ASP A 1 85 ? 4.304 -13.148 -2.525 1.00 97.00 85 ASP A N 1
ATOM 626 C CA . ASP A 1 85 ? 5.564 -13.478 -3.208 1.00 97.00 85 ASP A CA 1
ATOM 627 C C . ASP A 1 85 ? 6.551 -12.317 -3.130 1.00 97.00 85 ASP A C 1
ATOM 629 O O . ASP A 1 85 ? 7.727 -12.510 -2.823 1.00 97.00 85 ASP A O 1
ATOM 6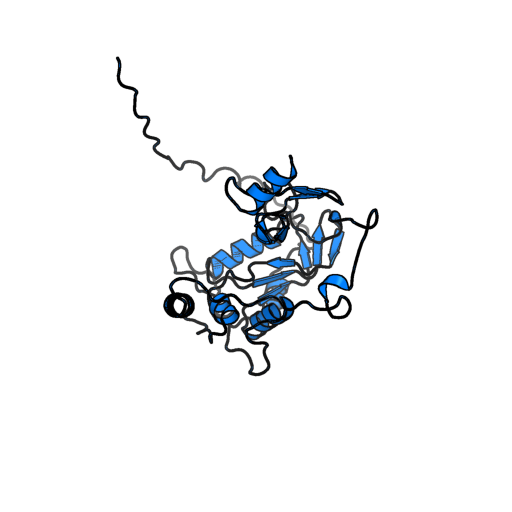33 N N . TYR A 1 86 ? 6.056 -11.093 -3.326 1.00 97.31 86 TYR A N 1
ATOM 634 C CA . TYR A 1 86 ? 6.873 -9.893 -3.197 1.00 97.31 86 TYR A CA 1
ATOM 635 C C . TYR A 1 86 ? 7.439 -9.731 -1.781 1.00 97.31 86 TYR A C 1
ATOM 637 O O . TYR A 1 86 ? 8.639 -9.520 -1.615 1.00 97.31 86 TYR A O 1
ATOM 645 N N . MET A 1 87 ? 6.613 -9.881 -0.741 1.00 96.25 87 MET A N 1
ATOM 646 C CA . MET A 1 87 ? 7.083 -9.781 0.645 1.00 96.25 87 MET A CA 1
ATOM 647 C C . MET A 1 87 ? 8.064 -10.906 1.006 1.00 96.25 87 MET A C 1
ATOM 649 O O . MET A 1 87 ? 9.048 -10.645 1.701 1.00 96.25 87 MET A O 1
ATOM 653 N N . ALA A 1 88 ? 7.856 -12.124 0.497 1.00 95.81 88 ALA A N 1
ATOM 654 C CA . ALA A 1 88 ? 8.805 -13.228 0.646 1.00 95.81 88 ALA A CA 1
ATOM 655 C C . ALA A 1 88 ? 10.146 -12.936 -0.055 1.00 95.81 88 ALA A C 1
ATOM 657 O O . ALA A 1 88 ? 11.210 -13.224 0.497 1.00 95.81 88 ALA A O 1
ATOM 658 N N . ALA A 1 89 ? 10.123 -12.289 -1.225 1.00 96.50 89 ALA A N 1
ATOM 659 C CA . ALA A 1 89 ? 11.337 -11.813 -1.885 1.00 96.50 89 ALA A CA 1
ATOM 660 C C . ALA A 1 89 ? 12.063 -10.757 -1.034 1.00 96.50 89 ALA A C 1
ATOM 662 O O . ALA A 1 89 ? 13.276 -10.853 -0.836 1.00 96.50 89 ALA A O 1
ATOM 663 N N . LEU A 1 90 ? 11.339 -9.787 -0.460 1.00 96.00 90 LEU A N 1
ATOM 664 C CA . LEU A 1 90 ? 11.940 -8.788 0.433 1.00 96.00 90 LEU A CA 1
ATOM 665 C C . LEU A 1 90 ? 12.596 -9.434 1.661 1.00 96.00 90 LEU A C 1
ATOM 667 O O . LEU A 1 90 ? 13.703 -9.045 2.040 1.00 96.00 90 LEU A O 1
ATOM 671 N N . GLU A 1 91 ? 11.961 -10.443 2.256 1.00 94.94 91 GLU A N 1
ATOM 672 C CA . GLU A 1 91 ? 12.522 -11.215 3.370 1.00 94.94 91 GLU A CA 1
ATOM 673 C C . GLU A 1 91 ? 13.803 -11.956 2.969 1.00 94.94 91 GLU A C 1
ATOM 675 O O . GLU A 1 91 ? 14.829 -11.854 3.653 1.00 94.94 91 GLU A O 1
ATOM 680 N N . ALA A 1 92 ? 13.797 -12.623 1.812 1.00 94.19 92 ALA A N 1
ATOM 681 C CA . ALA A 1 92 ? 14.973 -13.305 1.276 1.00 94.19 92 ALA A CA 1
ATOM 682 C C . ALA A 1 92 ? 16.137 -12.335 1.002 1.00 94.19 92 ALA A C 1
ATOM 684 O O . ALA A 1 92 ? 17.301 -12.685 1.220 1.00 94.19 92 ALA A O 1
ATOM 685 N N . HIS A 1 93 ? 15.830 -11.096 0.614 1.00 93.75 93 HIS A N 1
ATOM 686 C CA . HIS A 1 93 ? 16.793 -10.006 0.453 1.00 93.75 93 HIS A CA 1
ATOM 687 C C . HIS A 1 93 ? 17.175 -9.305 1.767 1.00 93.75 93 HIS A C 1
ATOM 689 O O . HIS A 1 93 ? 17.990 -8.382 1.752 1.00 93.75 93 HIS A O 1
ATOM 695 N N . GLY A 1 94 ? 16.650 -9.731 2.920 1.00 93.19 94 GLY A N 1
ATOM 696 C CA . GLY A 1 94 ? 16.932 -9.101 4.214 1.00 93.19 94 GLY A CA 1
ATOM 697 C C . GLY A 1 94 ? 16.441 -7.652 4.296 1.00 93.19 94 GLY A C 1
ATOM 698 O O . GLY A 1 94 ? 17.068 -6.843 4.977 1.00 93.19 94 GLY A O 1
ATOM 699 N N . LEU A 1 95 ? 15.367 -7.328 3.570 1.00 94.88 95 LEU A N 1
ATOM 700 C CA . LEU A 1 95 ? 14.728 -6.009 3.466 1.00 94.88 95 LEU A CA 1
ATOM 701 C C . LEU A 1 95 ? 13.341 -5.977 4.132 1.00 94.88 95 LEU A C 1
ATOM 703 O O . LEU A 1 95 ? 12.549 -5.073 3.864 1.00 94.88 95 LEU A O 1
ATOM 707 N N . LEU A 1 96 ? 13.053 -6.948 5.000 1.00 95.06 96 LEU A N 1
ATOM 708 C CA . LEU A 1 96 ? 11.811 -7.054 5.757 1.00 95.06 96 LEU A CA 1
ATOM 709 C C . LEU A 1 96 ? 12.112 -7.239 7.247 1.00 95.06 96 LEU A C 1
ATOM 711 O O . LEU A 1 96 ? 12.897 -8.109 7.615 1.00 95.06 96 LEU A O 1
ATOM 715 N N . MET A 1 97 ? 11.473 -6.434 8.095 1.00 93.88 97 MET A N 1
ATOM 716 C CA . MET A 1 97 ? 11.396 -6.654 9.544 1.00 93.88 97 MET A CA 1
ATOM 717 C C . MET A 1 97 ? 10.020 -7.204 9.908 1.00 93.88 97 MET A C 1
ATOM 719 O O . MET A 1 97 ? 9.010 -6.709 9.406 1.00 93.88 97 MET A O 1
ATOM 723 N N . ARG A 1 98 ? 9.967 -8.196 10.798 1.00 93.88 98 ARG A N 1
ATOM 724 C CA . ARG A 1 98 ? 8.714 -8.851 11.192 1.00 93.88 98 ARG A CA 1
ATOM 725 C C . ARG A 1 98 ? 8.507 -8.750 12.693 1.00 93.88 98 ARG A C 1
ATOM 727 O O . ARG A 1 98 ? 9.298 -9.272 13.471 1.00 93.88 98 ARG A O 1
ATOM 734 N N . PHE A 1 99 ? 7.433 -8.088 13.092 1.00 94.56 99 PHE A N 1
ATOM 735 C CA . PHE A 1 99 ? 7.074 -7.853 14.483 1.00 94.56 99 PHE A CA 1
ATOM 736 C C . PHE A 1 99 ? 5.860 -8.717 14.838 1.00 94.56 99 PHE A C 1
ATOM 738 O O . PHE A 1 99 ? 4.800 -8.529 14.239 1.00 94.56 99 PHE A O 1
ATOM 745 N N . PRO A 1 100 ? 5.983 -9.651 15.800 1.00 94.12 100 PRO A N 1
ATOM 746 C CA . PRO A 1 100 ? 4.857 -10.487 16.215 1.00 94.12 100 PRO A CA 1
ATOM 747 C C . PRO A 1 100 ? 3.671 -9.676 16.748 1.00 94.12 100 PRO A C 1
ATOM 749 O O . PRO A 1 100 ? 2.521 -10.010 16.494 1.00 94.12 100 PRO A O 1
ATOM 752 N N . GLU A 1 101 ? 3.954 -8.598 17.474 1.00 95.50 101 GLU A N 1
ATOM 753 C CA . GLU A 1 101 ? 2.957 -7.776 18.154 1.00 95.50 101 GLU A CA 1
ATOM 754 C C . GLU A 1 101 ? 3.386 -6.304 18.118 1.00 95.50 101 GLU A C 1
ATOM 756 O O . GLU A 1 101 ? 4.579 -5.998 18.225 1.00 95.50 101 GLU A O 1
ATOM 761 N N . ILE A 1 102 ? 2.419 -5.394 17.970 1.00 96.50 102 ILE A N 1
ATOM 762 C CA . ILE A 1 102 ? 2.633 -3.943 18.035 1.00 96.50 102 ILE A CA 1
ATOM 763 C C . ILE A 1 102 ? 1.463 -3.241 18.744 1.00 96.50 102 ILE A C 1
ATOM 765 O O . ILE A 1 102 ? 0.295 -3.534 18.467 1.00 96.50 102 ILE A O 1
ATOM 769 N N . ASP A 1 103 ? 1.760 -2.312 19.660 1.00 97.12 103 ASP A N 1
ATOM 770 C CA . ASP A 1 103 ? 0.737 -1.553 20.394 1.00 97.12 103 ASP A CA 1
ATOM 771 C C . ASP A 1 103 ? 0.400 -0.234 19.673 1.00 97.12 103 ASP A C 1
ATOM 773 O O . ASP A 1 103 ? 1.119 0.768 19.782 1.00 97.12 103 ASP A O 1
ATOM 777 N N . GLN A 1 104 ? -0.692 -0.218 18.903 1.00 95.88 104 GLN A N 1
ATOM 778 C CA . GLN A 1 104 ? -1.133 0.995 18.212 1.00 95.88 104 GLN A CA 1
ATOM 779 C C . GLN A 1 104 ? -1.744 2.020 19.166 1.00 95.88 104 GLN A C 1
ATOM 781 O O . GLN A 1 104 ? -1.621 3.213 18.889 1.00 95.88 104 GLN A O 1
ATOM 786 N N . ASP A 1 105 ? -2.310 1.611 20.305 1.00 96.19 105 ASP A N 1
ATOM 787 C CA . ASP A 1 105 ? -2.850 2.553 21.302 1.00 96.19 105 ASP A CA 1
ATOM 788 C C . ASP A 1 105 ? -1.755 3.512 21.817 1.00 96.19 105 ASP A C 1
ATOM 790 O O . ASP A 1 105 ? -2.036 4.607 22.309 1.00 96.19 105 ASP A O 1
ATOM 794 N N . LYS A 1 106 ? -0.484 3.115 21.663 1.00 96.56 106 LYS A N 1
ATOM 795 C CA . LYS A 1 106 ? 0.714 3.907 21.973 1.00 96.56 106 LYS A CA 1
ATOM 796 C C . LYS A 1 106 ? 1.482 4.401 20.742 1.00 96.56 106 LYS A C 1
ATOM 798 O O . LYS A 1 106 ? 2.568 4.959 20.897 1.00 96.56 106 LYS A O 1
ATOM 803 N N . TYR A 1 107 ? 0.950 4.217 19.534 1.00 96.56 107 TYR A N 1
ATOM 804 C CA . TYR A 1 107 ? 1.592 4.585 18.265 1.00 96.56 107 TYR A CA 1
ATOM 805 C C . TYR A 1 107 ? 2.970 3.931 18.056 1.00 96.56 107 TYR A C 1
ATOM 807 O O . TYR A 1 107 ? 3.866 4.532 17.453 1.00 96.56 107 TYR A O 1
ATOM 815 N N . GLU A 1 108 ? 3.164 2.697 18.535 1.00 96.00 108 GLU A N 1
ATOM 816 C CA . GLU A 1 108 ? 4.474 2.035 18.479 1.00 96.00 108 GLU A CA 1
ATOM 817 C C . GLU A 1 108 ? 4.956 1.805 17.047 1.00 96.00 108 GLU A C 1
ATOM 819 O O . GLU A 1 108 ? 6.118 2.083 16.758 1.00 96.00 108 GLU A O 1
ATOM 824 N N . ALA A 1 109 ? 4.073 1.376 16.135 1.00 95.06 109 ALA A N 1
ATOM 825 C CA . ALA A 1 109 ? 4.414 1.185 14.722 1.00 95.06 109 ALA A CA 1
ATOM 826 C C . ALA A 1 109 ? 5.005 2.465 14.108 1.00 95.06 109 ALA A C 1
ATOM 828 O O . ALA A 1 109 ? 6.016 2.436 13.406 1.00 95.06 109 ALA A O 1
ATOM 829 N N . THR A 1 110 ? 4.399 3.607 14.427 1.00 94.94 110 THR A N 1
ATOM 830 C CA . THR A 1 110 ? 4.810 4.924 13.938 1.00 94.94 110 THR A CA 1
ATOM 831 C C . THR A 1 110 ? 6.130 5.356 14.548 1.00 94.94 110 THR A C 1
ATOM 833 O O . THR A 1 110 ? 7.052 5.721 13.817 1.00 94.94 110 THR A O 1
ATOM 836 N N . GLY A 1 111 ? 6.266 5.270 15.873 1.00 94.94 111 GLY A N 1
ATOM 837 C CA . GLY A 1 111 ? 7.525 5.576 16.554 1.00 94.94 111 GLY A CA 1
ATOM 838 C C . GLY A 1 111 ? 8.678 4.712 16.038 1.00 94.94 111 GLY A C 1
ATOM 839 O O . GLY A 1 111 ? 9.768 5.222 15.767 1.00 94.94 111 GLY A O 1
ATOM 840 N N . LEU A 1 112 ? 8.414 3.424 15.816 1.00 93.62 112 LEU A N 1
ATOM 841 C CA . LEU A 1 112 ? 9.363 2.477 15.245 1.00 93.62 112 LEU A CA 1
ATOM 842 C C . LEU A 1 112 ? 9.750 2.860 13.815 1.00 93.62 112 LEU A C 1
ATOM 844 O O . LEU A 1 112 ? 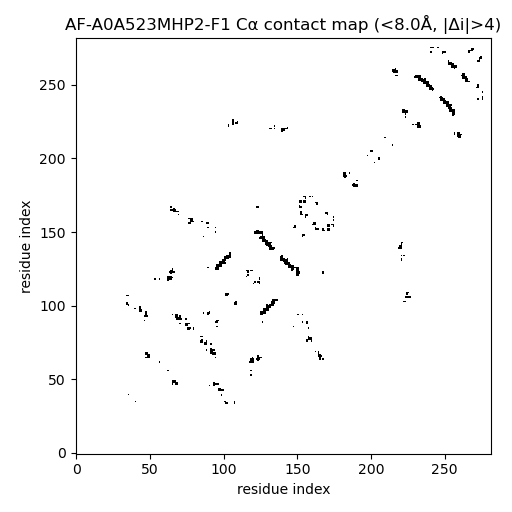10.938 2.857 13.490 1.00 93.62 112 LEU A O 1
ATOM 848 N N . PHE A 1 113 ? 8.787 3.250 12.978 1.00 93.44 113 PHE A N 1
ATOM 849 C CA . PHE A 1 113 ? 9.055 3.676 11.606 1.00 93.44 113 PHE A CA 1
ATOM 850 C C . PHE A 1 113 ? 9.929 4.936 11.536 1.00 93.44 113 PHE A C 1
ATOM 852 O O . PHE A 1 113 ? 10.918 4.973 10.794 1.00 93.44 113 PHE A O 1
ATOM 859 N N . PHE A 1 114 ? 9.625 5.952 12.349 1.00 92.44 114 PHE A N 1
ATOM 860 C CA . PHE A 1 114 ? 10.453 7.158 12.440 1.00 92.44 114 PHE A CA 1
ATOM 861 C C . PHE A 1 114 ? 11.852 6.841 12.964 1.00 92.44 114 PHE A C 1
ATOM 863 O O . PHE A 1 114 ? 12.841 7.300 12.389 1.00 92.44 114 PHE A O 1
ATOM 870 N N . ARG A 1 115 ? 11.963 5.989 13.989 1.00 90.69 115 ARG A N 1
ATOM 871 C CA . ARG A 1 115 ? 13.270 5.577 14.508 1.00 90.69 115 ARG A CA 1
ATOM 872 C C . ARG A 1 115 ? 14.081 4.804 13.469 1.00 90.69 115 ARG A C 1
ATOM 874 O O . ARG A 1 115 ? 15.277 5.056 13.332 1.00 90.69 115 ARG A O 1
ATOM 881 N N . ALA A 1 116 ? 13.454 3.908 12.713 1.00 90.44 116 ALA A N 1
ATOM 882 C CA . ALA A 1 116 ? 14.108 3.202 11.617 1.00 90.44 116 ALA A CA 1
ATOM 883 C C . ALA A 1 116 ? 14.573 4.179 10.522 1.00 90.44 116 ALA A C 1
ATOM 885 O O . ALA A 1 116 ? 15.697 4.065 10.042 1.00 90.44 116 ALA A O 1
ATOM 886 N N . THR A 1 117 ? 13.776 5.205 10.216 1.00 90.25 117 THR A N 1
ATOM 887 C CA . THR A 1 117 ? 14.146 6.285 9.283 1.00 90.25 117 THR A CA 1
ATOM 888 C C . THR A 1 117 ? 15.307 7.144 9.793 1.00 90.25 117 THR A C 1
ATOM 890 O O . THR A 1 117 ? 16.089 7.685 9.001 1.00 90.25 117 THR A O 1
ATOM 893 N N . ASP A 1 118 ? 15.468 7.288 11.105 1.00 88.00 118 ASP A N 1
ATOM 894 C CA . ASP A 1 118 ? 16.639 7.945 11.689 1.00 88.00 118 ASP A CA 1
ATOM 895 C C . ASP A 1 118 ? 17.905 7.108 11.562 1.00 88.00 118 ASP A C 1
ATOM 897 O O . ASP A 1 118 ? 18.953 7.661 11.232 1.00 88.00 118 ASP A O 1
ATOM 901 N N . LEU A 1 119 ? 17.793 5.794 11.743 1.00 86.06 119 LEU A N 1
ATOM 902 C CA . LEU A 1 119 ? 18.917 4.866 11.638 1.00 86.06 119 LEU A CA 1
ATOM 903 C C . LEU A 1 119 ? 19.348 4.640 10.184 1.00 86.06 119 LEU A C 1
ATOM 905 O O . LEU A 1 119 ? 20.529 4.753 9.860 1.00 86.06 119 LEU A O 1
ATOM 909 N N . TYR A 1 120 ? 18.389 4.351 9.307 1.00 87.94 120 TYR A N 1
AT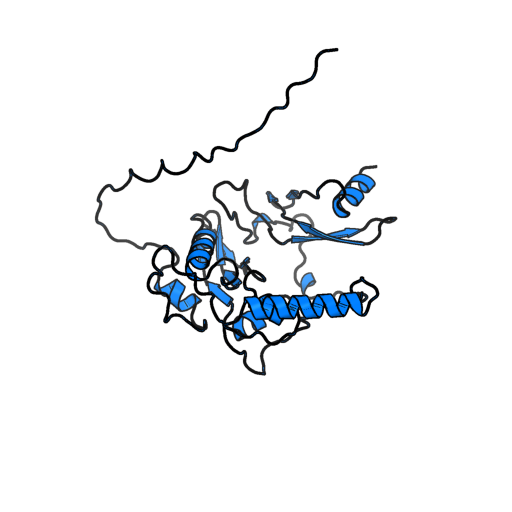OM 910 C CA . TYR A 1 120 ? 18.657 3.876 7.950 1.00 87.94 120 TYR A CA 1
ATOM 911 C C . TYR A 1 120 ? 18.387 4.918 6.863 1.00 87.94 120 TYR A C 1
ATOM 913 O O . TYR A 1 120 ? 18.732 4.728 5.700 1.00 87.94 120 TYR A O 1
ATOM 921 N N . GLY A 1 121 ? 17.785 6.050 7.216 1.00 89.38 121 GLY A N 1
ATOM 922 C CA . GLY A 1 121 ? 17.398 7.067 6.247 1.00 89.38 121 GLY A CA 1
ATOM 923 C C . GLY A 1 121 ? 16.097 6.750 5.517 1.00 89.38 121 GLY A C 1
ATOM 924 O O . GLY A 1 121 ? 15.580 5.633 5.530 1.00 89.38 121 GLY A O 1
ATOM 925 N N . MET A 1 122 ? 15.567 7.783 4.860 1.00 86.88 122 MET A N 1
ATOM 926 C CA . MET A 1 122 ? 14.255 7.752 4.208 1.00 86.88 122 MET A CA 1
ATOM 927 C C . MET A 1 122 ? 14.156 6.669 3.128 1.00 86.88 122 MET A C 1
ATOM 929 O O . MET A 1 122 ? 13.147 5.986 3.048 1.00 86.88 122 MET A O 1
ATOM 933 N N . TYR A 1 123 ? 15.224 6.481 2.349 1.00 90.31 123 TYR A N 1
ATOM 934 C CA . TYR A 1 123 ? 15.287 5.500 1.257 1.00 90.31 123 TYR A CA 1
ATOM 935 C C . TYR A 1 123 ? 16.031 4.210 1.621 1.00 90.31 123 TYR A C 1
ATOM 937 O O . TYR A 1 123 ? 16.286 3.373 0.755 1.00 90.31 123 TYR A O 1
ATOM 945 N N . GLY A 1 124 ? 16.436 4.085 2.886 1.00 90.38 124 GLY A N 1
ATOM 946 C CA . GLY A 1 124 ? 17.174 2.939 3.410 1.00 90.38 124 GLY A CA 1
ATOM 947 C C . GLY A 1 124 ? 16.418 2.170 4.487 1.00 90.38 124 GLY A C 1
ATOM 948 O O . GLY A 1 124 ? 16.938 1.193 5.015 1.00 90.38 124 GLY A O 1
ATOM 949 N N . THR A 1 125 ? 15.199 2.589 4.828 1.00 93.38 125 THR A N 1
ATOM 950 C CA . THR A 1 125 ? 14.358 1.897 5.811 1.00 93.38 125 THR A CA 1
ATOM 951 C C . THR A 1 125 ? 13.688 0.687 5.156 1.00 93.38 125 THR A C 1
ATOM 953 O O . THR A 1 125 ? 13.051 0.873 4.119 1.00 93.38 125 THR A O 1
ATOM 956 N N . PRO A 1 126 ? 13.810 -0.535 5.712 1.00 94.00 126 PRO A N 1
ATOM 957 C CA . PRO A 1 126 ? 13.187 -1.739 5.152 1.00 94.00 126 PRO A CA 1
ATOM 958 C C . PRO A 1 126 ? 11.657 -1.716 5.246 1.00 94.00 126 PRO A C 1
ATOM 960 O O . PRO A 1 126 ? 11.065 -0.885 5.943 1.00 94.00 126 PRO A O 1
ATOM 963 N N . ALA A 1 127 ? 11.019 -2.670 4.570 1.00 96.50 127 ALA A N 1
ATOM 964 C CA . ALA A 1 127 ? 9.613 -2.975 4.790 1.00 96.50 127 ALA A CA 1
ATOM 965 C C . ALA A 1 127 ? 9.403 -3.569 6.193 1.00 96.50 127 ALA A C 1
ATOM 967 O O . ALA A 1 127 ? 10.329 -4.107 6.810 1.00 96.50 127 ALA A O 1
ATOM 968 N N . MET A 1 128 ? 8.177 -3.477 6.703 1.00 96.25 128 MET A N 1
ATOM 969 C CA . MET A 1 128 ? 7.795 -4.020 8.007 1.00 96.25 128 MET A CA 1
ATOM 970 C C . MET A 1 128 ? 6.487 -4.805 7.893 1.00 96.25 128 MET A C 1
ATOM 972 O O . MET A 1 128 ? 5.588 -4.400 7.154 1.00 96.25 128 MET A O 1
ATOM 976 N N . ILE A 1 129 ? 6.375 -5.897 8.644 1.00 96.88 129 ILE A N 1
ATOM 977 C CA . ILE A 1 129 ? 5.120 -6.611 8.898 1.00 96.88 129 ILE A CA 1
ATOM 978 C C . ILE A 1 129 ? 4.845 -6.607 10.396 1.00 96.88 129 ILE A C 1
ATOM 980 O O . ILE A 1 129 ? 5.735 -6.910 11.191 1.00 96.88 129 ILE A O 1
ATOM 984 N N . PHE A 1 130 ? 3.603 -6.300 10.757 1.00 96.56 130 PHE A N 1
ATOM 985 C CA . PHE A 1 130 ? 3.059 -6.468 12.099 1.00 96.56 130 PHE A CA 1
ATOM 986 C C . PHE A 1 130 ? 2.029 -7.602 12.068 1.00 96.56 130 PHE A C 1
ATOM 988 O O . PHE A 1 130 ? 1.013 -7.484 11.380 1.00 96.56 130 PHE A O 1
ATOM 995 N N . GLU A 1 131 ? 2.306 -8.704 12.766 1.00 96.56 131 GLU A N 1
ATOM 996 C CA . GLU A 1 131 ? 1.461 -9.912 12.735 1.00 96.56 131 GLU A CA 1
ATOM 997 C C . GLU A 1 131 ? 0.202 -9.763 13.592 1.00 96.56 131 GLU A C 1
ATOM 999 O O . GLU A 1 131 ? -0.845 -10.299 13.242 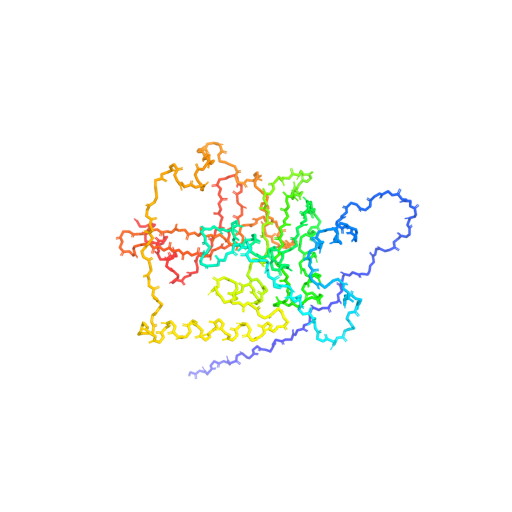1.00 96.56 131 GLU A O 1
ATOM 1004 N N . LYS A 1 132 ? 0.281 -9.007 14.692 1.00 96.88 132 LYS A N 1
ATOM 1005 C CA . LYS A 1 132 ? -0.861 -8.634 15.533 1.00 96.88 132 LYS A CA 1
ATOM 1006 C C . LYS A 1 132 ? -0.763 -7.175 15.942 1.00 96.88 132 LYS A C 1
ATOM 1008 O O . LYS A 1 132 ? 0.311 -6.697 16.313 1.00 96.88 132 LYS A O 1
ATOM 1013 N N . VAL A 1 133 ? -1.891 -6.479 15.916 1.00 97.56 133 VAL A N 1
ATOM 1014 C CA . VAL A 1 133 ? -1.982 -5.059 16.271 1.00 97.56 133 VAL A CA 1
ATOM 1015 C C . VAL A 1 133 ? -2.969 -4.900 17.411 1.00 97.56 133 VAL A C 1
ATOM 1017 O O . VAL A 1 133 ? -4.102 -5.373 17.326 1.00 97.56 133 VAL A O 1
ATOM 1020 N N . LYS A 1 134 ? -2.551 -4.233 18.486 1.00 97.69 134 LYS A N 1
ATOM 1021 C CA . LYS A 1 134 ? -3.457 -3.879 19.575 1.00 97.69 134 LYS A CA 1
ATOM 1022 C C . LYS A 1 134 ? -4.176 -2.576 19.259 1.00 97.69 134 LYS A C 1
ATOM 1024 O O . LYS A 1 134 ? -3.509 -1.561 19.083 1.00 97.69 134 LYS A O 1
ATOM 1029 N N . ILE A 1 135 ? -5.503 -2.617 19.207 1.00 96.44 135 ILE A N 1
ATOM 1030 C CA . ILE A 1 135 ? -6.374 -1.474 18.922 1.00 96.44 135 ILE A CA 1
ATOM 1031 C C . ILE A 1 135 ? -7.488 -1.439 19.966 1.00 96.44 135 ILE A C 1
ATOM 1033 O O . ILE A 1 135 ? -8.196 -2.431 20.162 1.00 96.44 135 ILE A O 1
ATOM 1037 N N . ASP A 1 136 ? -7.642 -0.300 20.635 1.00 95.19 136 ASP A N 1
ATOM 1038 C CA . ASP A 1 136 ? -8.646 -0.065 21.675 1.00 95.19 136 ASP A CA 1
ATOM 1039 C C . ASP A 1 136 ? -8.606 -1.155 22.765 1.00 95.19 136 ASP A C 1
ATOM 1041 O O . ASP A 1 136 ? -9.629 -1.692 23.194 1.00 95.19 136 ASP A O 1
ATOM 1045 N N . GLY A 1 137 ? -7.397 -1.540 23.186 1.00 96.56 137 GLY A N 1
ATOM 1046 C CA . GLY A 1 137 ? -7.175 -2.585 24.186 1.00 96.56 137 GLY A CA 1
ATOM 1047 C C . GLY A 1 137 ? -7.218 -4.028 23.669 1.00 96.56 137 GLY A C 1
ATOM 1048 O O . GLY A 1 137 ? -6.802 -4.921 24.411 1.00 96.56 137 GLY A O 1
ATOM 1049 N N . ASN A 1 138 ? -7.650 -4.273 22.428 1.00 96.75 138 ASN A N 1
ATOM 1050 C CA . ASN A 1 138 ? -7.854 -5.615 21.875 1.00 96.75 138 ASN A CA 1
ATOM 1051 C C . ASN A 1 138 ? -6.775 -5.987 20.856 1.00 96.75 138 ASN A C 1
ATOM 1053 O O . ASN A 1 138 ? -6.439 -5.190 19.986 1.00 96.75 138 ASN A O 1
ATOM 1057 N N . TRP A 1 139 ? -6.268 -7.218 20.927 1.00 97.06 139 TRP A N 1
ATOM 1058 C CA . TRP A 1 139 ? -5.354 -7.754 19.917 1.00 97.06 139 TRP A CA 1
ATOM 1059 C C . TRP A 1 139 ? -6.127 -8.233 18.691 1.00 97.06 139 TRP A C 1
ATOM 1061 O O . TRP A 1 139 ? -7.002 -9.090 18.805 1.00 97.06 139 TRP A O 1
ATOM 1071 N N . ILE A 1 140 ? -5.777 -7.687 17.531 1.00 97.44 140 ILE A N 1
ATOM 1072 C CA . ILE A 1 140 ? -6.358 -8.023 16.234 1.00 97.44 140 ILE A CA 1
ATOM 1073 C C . ILE A 1 140 ? -5.279 -8.699 15.390 1.00 97.44 140 ILE A C 1
ATOM 1075 O O . ILE A 1 140 ? -4.169 -8.173 15.265 1.00 97.44 140 ILE A O 1
ATOM 1079 N N . ASP A 1 141 ? -5.602 -9.858 14.818 1.00 96.06 141 ASP A N 1
ATOM 1080 C CA . ASP A 1 141 ? -4.701 -10.557 13.903 1.00 96.06 141 ASP A CA 1
ATOM 1081 C C . ASP A 1 141 ? -4.539 -9.758 12.596 1.00 96.06 141 ASP A C 1
ATOM 1083 O O . ASP A 1 141 ? -5.497 -9.220 12.034 1.00 96.06 141 ASP A O 1
ATOM 1087 N N . GLY A 1 142 ? -3.293 -9.639 12.146 1.00 90.31 142 GLY A N 1
ATOM 1088 C CA . GLY A 1 142 ? -2.897 -8.979 10.910 1.00 90.31 142 GLY A CA 1
ATOM 1089 C C . GLY A 1 142 ? -2.862 -9.945 9.713 1.00 90.31 142 GLY A C 1
ATOM 1090 O O . GLY A 1 142 ? -3.687 -10.856 9.630 1.00 90.31 142 GLY A O 1
ATOM 1091 N N . PRO A 1 143 ? -1.926 -9.759 8.759 1.00 93.62 143 PRO A N 1
ATOM 1092 C CA . PRO A 1 143 ? -0.767 -8.867 8.830 1.00 93.62 143 PRO A CA 1
ATOM 1093 C C . PRO A 1 143 ? -1.083 -7.420 8.426 1.00 93.62 143 PRO A C 1
ATOM 1095 O O . PRO A 1 143 ? -1.839 -7.167 7.487 1.00 93.62 143 PRO A O 1
ATOM 1098 N N . VAL A 1 144 ? -0.410 -6.459 9.064 1.00 95.81 144 VAL A N 1
ATOM 1099 C CA . VAL A 1 144 ? -0.303 -5.080 8.564 1.00 95.81 144 VAL A CA 1
ATOM 1100 C C . VAL A 1 144 ? 1.079 -4.876 7.963 1.00 95.81 144 VAL A C 1
ATOM 1102 O O . VAL A 1 144 ? 2.091 -5.015 8.647 1.00 95.81 144 VAL A O 1
ATOM 1105 N N . MET A 1 145 ? 1.121 -4.540 6.675 1.00 95.69 145 MET A N 1
ATOM 1106 C CA . MET A 1 145 ? 2.357 -4.245 5.951 1.00 95.69 145 MET A CA 1
ATOM 1107 C C . MET A 1 145 ? 2.616 -2.740 5.934 1.00 95.69 145 MET A C 1
ATOM 1109 O O . MET A 1 145 ? 1.715 -1.951 5.648 1.00 95.69 145 MET A O 1
ATOM 1113 N N . ALA A 1 146 ? 3.862 -2.342 6.168 1.00 95.12 146 ALA A N 1
ATOM 1114 C CA . ALA A 1 146 ? 4.303 -0.960 6.053 1.00 95.12 146 ALA A CA 1
ATOM 1115 C C . ALA A 1 146 ? 5.561 -0.855 5.187 1.00 95.12 146 ALA A C 1
ATOM 1117 O O . ALA A 1 146 ? 6.409 -1.748 5.166 1.00 95.12 146 ALA A O 1
ATOM 1118 N N . ASN A 1 147 ? 5.686 0.281 4.497 1.00 95.12 147 ASN A N 1
ATOM 1119 C CA . ASN A 1 147 ? 6.892 0.666 3.767 1.00 95.12 147 ASN A CA 1
ATOM 1120 C C . ASN A 1 147 ? 7.359 -0.345 2.697 1.00 95.12 147 ASN A C 1
ATOM 1122 O O . ASN A 1 147 ? 8.554 -0.540 2.485 1.00 95.12 147 ASN A O 1
ATOM 1126 N N . THR A 1 148 ? 6.410 -0.980 2.004 1.00 94.56 148 THR A N 1
ATOM 1127 C CA . THR A 1 148 ? 6.658 -2.066 1.037 1.00 94.56 148 THR A CA 1
ATOM 1128 C C . THR A 1 148 ? 7.501 -1.652 -0.177 1.00 94.56 148 THR A C 1
ATOM 1130 O O . THR A 1 148 ? 8.086 -2.513 -0.825 1.00 94.56 148 THR A O 1
ATOM 1133 N N . GLN A 1 149 ? 7.591 -0.352 -0.477 1.00 92.25 149 GLN A N 1
ATOM 1134 C CA . GLN A 1 149 ? 8.409 0.222 -1.560 1.00 92.25 149 GLN A CA 1
ATOM 1135 C C . GLN A 1 149 ? 9.273 1.411 -1.091 1.00 92.25 149 GLN A C 1
ATOM 1137 O O . GLN A 1 149 ? 9.637 2.282 -1.876 1.00 92.25 149 GLN A O 1
ATOM 1142 N N . GLY A 1 150 ? 9.571 1.521 0.210 1.00 91.00 150 GLY A N 1
ATOM 1143 C CA . GLY A 1 150 ? 10.344 2.666 0.719 1.00 91.00 150 GLY A CA 1
ATOM 1144 C C . GLY A 1 150 ? 11.848 2.561 0.486 1.00 91.00 150 GLY A C 1
ATOM 1145 O O . GLY A 1 150 ? 12.530 3.564 0.280 1.00 91.00 150 GLY A O 1
ATOM 1146 N N . HIS A 1 151 ? 12.377 1.340 0.528 1.00 93.56 151 HIS A N 1
ATOM 1147 C CA . HIS A 1 151 ? 13.797 1.081 0.345 1.00 93.56 151 HIS A CA 1
ATOM 1148 C C . HIS A 1 151 ? 14.136 0.997 -1.148 1.00 93.56 151 HIS A C 1
ATOM 1150 O O . HIS A 1 151 ? 13.576 0.154 -1.835 1.00 93.56 151 HIS A O 1
ATOM 1156 N N . TRP A 1 152 ? 15.106 1.741 -1.684 1.00 92.69 152 TRP A N 1
ATOM 1157 C CA . TRP A 1 152 ? 15.338 1.729 -3.148 1.00 92.69 152 TRP A CA 1
ATOM 1158 C C . TRP A 1 152 ? 15.797 0.393 -3.745 1.00 92.69 152 TRP A C 1
ATOM 1160 O O . TRP A 1 152 ? 15.560 0.130 -4.918 1.00 92.69 152 TRP A O 1
ATOM 1170 N N . ASN A 1 153 ? 16.409 -0.496 -2.960 1.00 94.12 153 ASN A N 1
ATOM 1171 C CA . ASN A 1 153 ? 16.650 -1.877 -3.412 1.00 94.12 153 ASN A CA 1
ATOM 1172 C C . ASN A 1 153 ? 15.345 -2.630 -3.742 1.00 94.12 153 ASN A C 1
ATOM 1174 O O . ASN A 1 153 ? 15.368 -3.535 -4.570 1.00 94.12 153 ASN A O 1
ATOM 1178 N N . THR A 1 154 ? 14.220 -2.257 -3.123 1.00 95.06 154 THR A N 1
ATOM 1179 C CA . THR A 1 154 ? 12.910 -2.868 -3.393 1.00 95.06 154 THR A CA 1
ATOM 1180 C C . THR A 1 154 ? 12.401 -2.523 -4.789 1.00 95.06 154 THR A C 1
ATOM 1182 O O . THR A 1 154 ? 11.819 -3.389 -5.433 1.00 95.06 154 THR A O 1
ATOM 1185 N N . ASP A 1 155 ? 12.730 -1.336 -5.317 1.00 94.25 155 ASP A N 1
ATOM 1186 C CA . ASP A 1 155 ? 12.415 -0.970 -6.701 1.00 94.25 155 ASP A CA 1
ATOM 1187 C C . ASP A 1 155 ? 13.126 -1.910 -7.682 1.00 94.25 155 ASP A C 1
ATOM 1189 O O . ASP A 1 155 ? 12.503 -2.449 -8.589 1.00 94.25 155 ASP A O 1
ATOM 1193 N N . SER A 1 156 ? 14.423 -2.177 -7.486 1.00 95.62 156 SER A N 1
ATOM 1194 C CA . SER A 1 156 ? 15.143 -3.146 -8.324 1.00 95.62 156 SER A CA 1
ATOM 1195 C C . SER A 1 156 ? 14.466 -4.515 -8.304 1.00 95.62 156 SER A C 1
ATOM 1197 O O . SER A 1 156 ? 14.200 -5.067 -9.367 1.00 95.62 156 SER A O 1
ATOM 1199 N N . ILE A 1 157 ? 14.112 -5.011 -7.115 1.00 96.06 157 ILE A N 1
ATOM 1200 C CA . ILE A 1 157 ? 13.434 -6.303 -6.947 1.00 96.06 157 ILE A CA 1
ATOM 1201 C C . ILE A 1 157 ? 12.080 -6.309 -7.671 1.00 96.06 157 ILE A C 1
ATOM 1203 O O . ILE A 1 157 ? 11.808 -7.232 -8.433 1.00 96.06 157 ILE A O 1
ATOM 1207 N N . ALA A 1 158 ? 11.257 -5.272 -7.490 1.00 95.44 158 ALA A N 1
ATOM 1208 C CA . ALA A 1 158 ? 9.946 -5.136 -8.127 1.00 95.44 158 ALA A CA 1
ATOM 1209 C C . ALA A 1 158 ? 10.026 -5.108 -9.663 1.00 95.44 158 ALA A C 1
ATOM 1211 O O . ALA A 1 158 ? 9.153 -5.652 -10.334 1.00 95.44 158 ALA A O 1
ATOM 1212 N N . PHE A 1 159 ? 11.086 -4.513 -10.215 1.00 93.88 159 PHE A N 1
ATOM 1213 C CA . PHE A 1 159 ? 11.332 -4.428 -11.658 1.00 93.88 159 PHE A CA 1
ATOM 1214 C C . PHE A 1 159 ? 12.187 -5.587 -12.211 1.00 93.88 159 PHE A C 1
ATOM 1216 O O . PHE A 1 159 ? 12.606 -5.532 -13.366 1.00 93.88 159 PHE A O 1
ATOM 1223 N N . GLY A 1 160 ? 12.459 -6.632 -11.420 1.00 94.75 160 GLY A N 1
ATOM 1224 C CA . GLY A 1 160 ? 13.222 -7.809 -11.864 1.00 94.75 160 GLY A CA 1
ATOM 1225 C C . GLY A 1 160 ? 14.708 -7.556 -12.116 1.00 94.75 160 GLY A C 1
ATOM 1226 O O . GLY A 1 160 ? 15.363 -8.326 -12.815 1.00 94.75 160 GLY A O 1
ATOM 1227 N N . LEU A 1 161 ? 15.255 -6.480 -11.554 1.00 95.12 161 LEU A N 1
ATOM 1228 C CA . LEU A 1 161 ? 16.678 -6.166 -11.592 1.00 95.12 161 LEU A CA 1
ATOM 1229 C C . LEU A 1 161 ? 17.362 -6.707 -10.334 1.00 95.12 161 LEU A C 1
ATOM 1231 O O . LEU A 1 161 ? 16.852 -6.555 -9.225 1.00 95.12 161 LEU A O 1
ATOM 1235 N N . THR A 1 162 ? 18.564 -7.261 -10.481 1.00 92.62 162 THR A N 1
ATOM 1236 C CA . THR A 1 162 ? 19.385 -7.657 -9.329 1.00 92.62 162 THR A CA 1
ATOM 1237 C C . THR A 1 162 ? 19.817 -6.408 -8.550 1.00 92.62 162 THR A C 1
ATOM 1239 O O . THR A 1 162 ? 20.565 -5.595 -9.101 1.00 92.62 162 THR A O 1
ATOM 1242 N N . PRO A 1 163 ? 19.386 -6.220 -7.287 1.00 92.50 163 PRO A N 1
ATOM 1243 C CA . PRO A 1 163 ? 19.818 -5.076 -6.497 1.00 92.50 163 PRO A CA 1
ATOM 1244 C C . PRO A 1 163 ? 21.286 -5.232 -6.095 1.00 92.50 163 PRO A C 1
ATOM 1246 O O . PRO A 1 163 ? 21.706 -6.304 -5.660 1.00 92.50 163 PRO A O 1
ATOM 1249 N N . GLU A 1 164 ? 22.054 -4.147 -6.143 1.00 90.50 164 GLU A N 1
ATOM 1250 C CA . GLU A 1 164 ? 23.348 -4.063 -5.465 1.00 90.50 164 GLU A CA 1
ATOM 1251 C C . GLU A 1 164 ? 23.123 -3.582 -4.023 1.00 90.50 164 GLU A C 1
ATOM 1253 O O . GLU A 1 164 ? 22.809 -2.404 -3.831 1.00 90.50 164 GLU A O 1
ATOM 1258 N N . PRO A 1 165 ? 23.260 -4.443 -2.992 1.00 85.00 165 PRO A N 1
ATOM 1259 C CA . PRO A 1 165 ? 22.754 -4.170 -1.641 1.00 85.00 165 PRO A CA 1
ATOM 1260 C C . PRO A 1 165 ? 23.167 -2.808 -1.055 1.00 85.00 165 PRO A C 1
ATOM 1262 O O . PRO A 1 165 ? 22.358 -2.086 -0.477 1.00 85.00 165 PRO A O 1
ATOM 1265 N N . ARG A 1 166 ? 24.424 -2.402 -1.249 1.00 84.75 166 ARG A N 1
ATOM 1266 C CA . ARG A 1 166 ? 24.973 -1.163 -0.667 1.00 84.75 166 ARG A CA 1
ATOM 1267 C C . ARG A 1 166 ? 24.822 0.076 -1.558 1.00 84.75 166 ARG A C 1
ATOM 1269 O O . ARG A 1 166 ? 25.099 1.183 -1.108 1.00 84.75 166 ARG A O 1
ATOM 1276 N N . GLU A 1 167 ? 24.324 -0.078 -2.781 1.00 87.12 167 GLU A N 1
ATOM 1277 C CA . GLU A 1 167 ? 24.363 0.950 -3.830 1.00 87.12 167 GLU A CA 1
ATOM 1278 C C . GLU A 1 167 ? 22.958 1.450 -4.215 1.00 87.12 167 GLU A C 1
ATOM 1280 O O . GLU A 1 167 ? 22.579 1.515 -5.383 1.00 87.12 167 GLU A O 1
ATOM 1285 N N . HIS A 1 168 ? 22.163 1.852 -3.223 1.00 84.62 168 HIS A N 1
ATOM 1286 C CA . HIS A 1 168 ? 20.772 2.300 -3.392 1.00 84.62 168 HIS A CA 1
ATOM 1287 C C . HIS A 1 168 ? 20.557 3.353 -4.507 1.00 84.62 168 HIS A C 1
ATOM 1289 O O . HIS A 1 168 ? 19.632 3.218 -5.308 1.00 84.62 168 HIS A O 1
ATOM 1295 N N . TYR A 1 169 ? 21.418 4.375 -4.637 1.00 89.31 169 TYR A N 1
ATOM 1296 C CA . TYR A 1 169 ? 21.315 5.351 -5.740 1.00 89.31 169 TYR A CA 1
ATOM 1297 C C . TYR A 1 169 ? 21.595 4.729 -7.115 1.00 89.31 169 TYR A C 1
ATOM 1299 O O . TYR A 1 169 ? 21.040 5.177 -8.122 1.00 89.31 169 TYR A O 1
ATOM 1307 N N . LYS A 1 170 ? 22.488 3.737 -7.189 1.00 93.00 170 LYS A N 1
ATOM 1308 C CA . LYS A 1 170 ? 22.774 3.006 -8.428 1.00 93.00 170 LYS A CA 1
ATOM 1309 C C . LYS A 1 170 ? 21.575 2.150 -8.819 1.00 93.00 170 LYS A C 1
ATOM 1311 O O . LYS A 1 170 ? 21.166 2.223 -9.973 1.00 93.00 170 LYS A O 1
ATOM 1316 N N . ASN A 1 171 ? 20.966 1.465 -7.854 1.00 93.38 171 ASN A N 1
ATOM 1317 C CA . ASN A 1 171 ? 19.737 0.689 -8.038 1.00 93.38 171 ASN A CA 1
ATOM 1318 C C . ASN A 1 171 ? 18.596 1.570 -8.571 1.00 93.38 171 ASN A C 1
ATOM 1320 O O . ASN A 1 171 ? 18.047 1.287 -9.635 1.00 93.38 171 ASN A O 1
ATOM 1324 N N . TYR A 1 172 ? 18.343 2.718 -7.933 1.00 93.38 172 TYR A N 1
ATOM 1325 C CA . TYR A 1 172 ? 17.370 3.711 -8.409 1.00 93.38 172 TYR A CA 1
ATOM 1326 C C . TYR A 1 172 ? 17.641 4.167 -9.855 1.00 93.38 172 TYR A C 1
ATOM 1328 O O . TYR A 1 172 ? 16.733 4.243 -10.687 1.00 93.38 172 TYR A O 1
ATOM 1336 N N . ARG A 1 173 ? 18.905 4.468 -10.189 1.00 96.31 173 ARG A N 1
ATOM 1337 C CA . ARG A 1 173 ? 19.292 4.866 -11.554 1.00 96.31 173 ARG A CA 1
ATOM 1338 C C . ARG A 1 173 ? 19.093 3.737 -12.566 1.00 96.31 173 ARG A C 1
ATOM 1340 O O . ARG A 1 173 ? 18.669 4.034 -13.681 1.00 96.31 173 ARG A O 1
ATOM 1347 N N . ALA A 1 174 ? 19.369 2.490 -12.189 1.00 96.69 174 ALA A N 1
ATOM 1348 C CA . ALA A 1 174 ? 19.177 1.320 -13.042 1.00 96.69 174 ALA A CA 1
ATOM 1349 C C . ALA A 1 174 ? 17.692 1.099 -13.363 1.00 96.69 174 ALA A C 1
ATOM 1351 O O . ALA A 1 174 ? 17.338 1.000 -14.536 1.00 96.69 174 ALA A O 1
ATOM 1352 N N . VAL A 1 175 ? 16.816 1.156 -12.354 1.00 96.25 175 VAL A N 1
ATOM 1353 C CA . VAL A 1 175 ? 15.356 1.070 -12.550 1.00 96.25 175 VAL A CA 1
ATOM 1354 C C . VAL A 1 175 ? 14.875 2.175 -13.490 1.00 96.25 175 VAL A C 1
ATOM 1356 O O . VAL A 1 175 ? 14.187 1.910 -14.474 1.00 96.25 175 VAL A O 1
ATOM 1359 N N . LYS A 1 176 ? 15.309 3.422 -13.271 1.00 96.44 176 LYS A N 1
ATOM 1360 C CA . LYS A 1 176 ? 14.953 4.531 -14.170 1.00 96.44 176 LYS A CA 1
ATOM 1361 C C . LYS A 1 176 ? 15.475 4.360 -15.588 1.00 96.44 176 LYS A C 1
ATOM 1363 O O . LYS A 1 176 ? 14.828 4.845 -16.516 1.00 96.44 176 LYS A O 1
ATOM 1368 N N . ALA A 1 177 ? 16.644 3.754 -15.767 1.00 97.50 177 ALA A N 1
ATOM 1369 C CA . ALA A 1 177 ? 17.173 3.460 -17.090 1.00 97.50 177 ALA A CA 1
ATOM 1370 C C . ALA A 1 177 ? 16.296 2.423 -17.805 1.00 97.50 177 ALA A C 1
ATOM 1372 O O . ALA A 1 177 ? 15.942 2.650 -18.961 1.00 97.50 177 ALA A O 1
ATOM 1373 N N . GLU A 1 178 ? 15.864 1.369 -17.109 1.00 95.75 178 GLU A N 1
ATOM 1374 C CA . GLU A 1 178 ? 14.968 0.359 -17.683 1.00 95.75 178 GLU A CA 1
ATOM 1375 C C . GLU A 1 178 ? 13.593 0.949 -18.021 1.00 95.75 178 GLU A C 1
ATOM 1377 O O . GLU A 1 178 ? 13.116 0.795 -19.143 1.00 95.75 178 GLU A O 1
ATOM 1382 N N . MET A 1 179 ? 13.001 1.749 -17.126 1.00 95.88 179 MET A N 1
ATOM 1383 C CA . MET A 1 179 ? 11.743 2.457 -17.410 1.00 95.88 179 MET A CA 1
ATOM 1384 C C . MET A 1 179 ? 11.860 3.379 -18.635 1.00 95.88 179 MET A C 1
ATOM 1386 O O . MET A 1 179 ? 10.969 3.411 -19.482 1.00 95.88 179 MET A O 1
ATOM 1390 N N . LYS A 1 180 ? 12.974 4.112 -18.776 1.00 96.56 180 LYS A N 1
ATOM 1391 C CA . LYS A 1 180 ? 13.226 4.960 -19.955 1.00 96.56 180 LYS A CA 1
ATOM 1392 C C . LYS A 1 180 ? 13.392 4.146 -21.233 1.00 96.56 180 LYS A C 1
ATOM 1394 O O . LYS A 1 180 ? 12.897 4.568 -22.274 1.00 96.56 180 LYS A O 1
ATOM 1399 N N . LYS A 1 181 ? 14.084 3.009 -21.164 1.00 96.25 181 LYS A N 1
ATOM 1400 C CA . LYS A 1 181 ? 14.254 2.090 -22.293 1.00 96.25 181 LYS A CA 1
ATOM 1401 C C . LYS A 1 181 ? 12.904 1.538 -22.747 1.00 96.25 181 LYS A C 1
ATOM 1403 O O . LYS A 1 181 ? 12.634 1.560 -23.943 1.00 96.25 181 LYS A O 1
ATOM 1408 N N . LEU A 1 182 ? 12.039 1.142 -21.809 1.00 94.56 182 LEU A N 1
ATOM 1409 C CA . LEU A 1 182 ? 10.670 0.717 -22.106 1.00 94.56 182 LEU A CA 1
ATOM 1410 C C . LEU A 1 182 ? 9.877 1.828 -22.800 1.00 94.56 182 LEU A C 1
ATOM 1412 O O . LEU A 1 182 ? 9.305 1.578 -23.854 1.00 94.56 182 LEU A O 1
ATOM 1416 N N . LEU A 1 183 ? 9.898 3.060 -22.281 1.00 96.31 183 LEU A N 1
ATOM 1417 C CA . LEU A 1 183 ? 9.231 4.196 -22.932 1.00 96.31 183 LEU A CA 1
ATOM 1418 C C . LEU A 1 183 ? 9.757 4.449 -24.349 1.00 96.31 183 LEU A C 1
ATOM 1420 O O . LEU A 1 183 ? 8.972 4.629 -25.277 1.00 96.31 183 LEU A O 1
ATOM 1424 N N . ALA A 1 184 ? 11.080 4.476 -24.526 1.00 96.75 184 ALA A N 1
ATOM 1425 C CA . ALA A 1 184 ? 11.703 4.744 -25.820 1.00 96.75 184 ALA A CA 1
ATOM 1426 C C . ALA A 1 184 ? 11.367 3.661 -26.856 1.00 96.75 184 ALA A C 1
ATOM 1428 O O . ALA A 1 184 ? 11.092 3.986 -28.008 1.00 96.75 184 ALA A O 1
ATOM 1429 N N . ALA A 1 185 ? 11.333 2.394 -26.435 1.00 96.38 185 ALA A N 1
ATOM 1430 C CA . ALA A 1 185 ? 10.966 1.265 -27.286 1.00 96.38 185 ALA A CA 1
ATOM 1431 C C . ALA A 1 185 ? 9.475 1.246 -27.675 1.00 96.38 185 ALA A C 1
ATOM 1433 O O . ALA A 1 185 ? 9.110 0.560 -28.623 1.00 96.38 185 ALA A O 1
ATOM 1434 N N . ASN A 1 186 ? 8.626 1.993 -26.963 1.00 95.94 186 ASN A N 1
ATOM 1435 C CA . ASN A 1 186 ? 7.169 1.974 -27.110 1.00 95.94 186 ASN A CA 1
ATOM 1436 C C . ASN A 1 186 ? 6.606 3.381 -27.397 1.00 95.94 186 ASN A C 1
ATOM 1438 O O . ASN A 1 186 ? 5.555 3.772 -26.889 1.00 95.94 186 ASN A O 1
ATOM 1442 N N . ASN A 1 187 ? 7.324 4.174 -28.203 1.00 94.75 187 ASN A N 1
ATOM 1443 C CA . ASN A 1 187 ? 6.882 5.487 -28.699 1.00 94.75 187 ASN A CA 1
ATOM 1444 C C . ASN A 1 187 ? 6.441 6.459 -27.585 1.00 94.75 187 ASN A C 1
ATOM 1446 O O . ASN A 1 187 ? 5.484 7.219 -27.739 1.00 94.75 187 ASN A O 1
ATOM 1450 N N . GLY A 1 188 ? 7.140 6.436 -26.450 1.00 95.56 188 GLY A N 1
ATOM 1451 C CA . GLY A 1 188 ? 6.853 7.293 -25.301 1.00 95.56 188 GLY A CA 1
ATOM 1452 C C . GLY A 1 188 ? 5.681 6.825 -24.434 1.00 95.56 188 GLY A C 1
ATOM 1453 O O . GLY A 1 188 ? 5.242 7.584 -23.571 1.00 95.56 188 GLY A O 1
ATOM 1454 N N . LYS A 1 189 ? 5.184 5.600 -24.628 1.00 93.88 189 LYS A N 1
ATOM 1455 C CA . LYS A 1 189 ? 4.167 4.962 -23.782 1.00 93.88 189 LYS A CA 1
ATOM 1456 C C . LYS A 1 189 ? 4.755 3.739 -23.091 1.00 93.88 189 LYS A C 1
ATOM 1458 O O . LYS A 1 189 ? 5.701 3.146 -23.590 1.00 93.88 189 LYS A O 1
ATOM 1463 N N . TYR A 1 190 ? 4.233 3.369 -21.928 1.00 92.81 190 TYR A N 1
ATOM 1464 C CA . TYR A 1 190 ? 4.577 2.070 -21.350 1.00 92.81 190 TYR A CA 1
ATOM 1465 C C . TYR A 1 190 ? 3.789 0.970 -22.073 1.00 92.81 190 TYR A C 1
ATOM 1467 O O . TYR A 1 190 ? 2.652 1.230 -22.470 1.00 92.81 190 TYR A O 1
ATOM 1475 N N . PRO A 1 191 ? 4.372 -0.226 -22.272 1.00 91.88 191 PRO A N 1
ATOM 1476 C CA . PRO A 1 191 ? 3.650 -1.341 -22.867 1.00 91.88 191 PRO A CA 1
ATOM 1477 C C . PRO A 1 191 ? 2.478 -1.747 -21.969 1.00 91.88 191 PRO A C 1
ATOM 1479 O O . PRO A 1 191 ? 2.614 -1.822 -20.747 1.00 91.88 191 PRO A O 1
ATOM 1482 N N . GLU A 1 192 ? 1.332 -2.014 -22.585 1.00 90.31 192 GLU A N 1
ATOM 1483 C CA . GLU A 1 192 ? 0.125 -2.462 -21.897 1.00 90.31 192 GLU A CA 1
ATOM 1484 C C . GLU A 1 192 ? -0.006 -3.982 -22.031 1.00 90.31 192 GLU A C 1
ATOM 1486 O O . GLU A 1 192 ? 0.187 -4.541 -23.111 1.00 90.31 192 GLU A O 1
ATOM 1491 N N . ILE A 1 193 ? -0.337 -4.652 -20.928 1.00 90.56 193 ILE A N 1
ATOM 1492 C CA . ILE A 1 193 ? -0.621 -6.088 -20.890 1.00 90.56 193 ILE A CA 1
ATOM 1493 C C . ILE A 1 193 ? -2.086 -6.238 -20.498 1.00 90.56 193 ILE A C 1
ATOM 1495 O O . ILE A 1 193 ? -2.508 -5.728 -19.458 1.00 90.56 193 ILE A O 1
ATOM 1499 N N . THR A 1 194 ? -2.873 -6.916 -21.331 1.00 91.12 194 THR A N 1
ATOM 1500 C CA . THR A 1 194 ? -4.283 -7.173 -21.027 1.00 91.12 194 THR A CA 1
ATOM 1501 C C . THR A 1 194 ? -4.395 -8.064 -19.784 1.00 91.12 194 THR A C 1
ATOM 1503 O O . THR A 1 194 ? -3.745 -9.109 -19.741 1.00 91.12 194 THR A O 1
ATOM 1506 N N . PRO A 1 195 ? -5.210 -7.696 -18.774 1.00 90.88 195 PRO A N 1
ATOM 1507 C CA . PRO A 1 195 ? -5.424 -8.544 -17.607 1.00 90.88 195 PRO A CA 1
ATOM 1508 C C . PRO A 1 1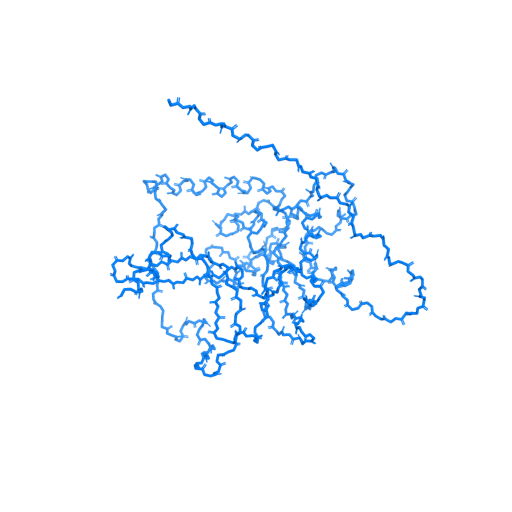95 ? -6.040 -9.893 -17.987 1.00 90.88 195 PRO A C 1
ATOM 1510 O O . PRO A 1 195 ? -7.004 -9.952 -18.753 1.00 90.88 195 PRO A O 1
ATOM 1513 N N . ASN A 1 196 ? -5.529 -10.971 -17.393 1.00 92.25 196 ASN A N 1
ATOM 1514 C CA . ASN A 1 196 ? -6.125 -12.294 -17.530 1.00 92.25 196 ASN A CA 1
ATOM 1515 C C . ASN A 1 196 ? -7.338 -12.410 -16.605 1.00 92.25 196 ASN A C 1
ATOM 1517 O O . ASN A 1 196 ? -7.233 -12.214 -15.393 1.00 92.25 196 ASN A O 1
ATOM 1521 N N . LYS A 1 197 ? -8.498 -12.749 -17.171 1.00 94.12 197 LYS A N 1
ATOM 1522 C CA . LYS A 1 197 ? -9.677 -13.088 -16.375 1.00 94.12 197 LYS A CA 1
ATOM 1523 C C . LYS A 1 197 ? -9.493 -14.492 -15.801 1.00 94.12 197 LYS A C 1
ATOM 1525 O O . LYS A 1 197 ? -9.251 -15.429 -16.553 1.00 94.12 197 LYS A O 1
ATOM 1530 N N . VAL A 1 198 ? -9.646 -14.615 -14.488 1.00 95.50 198 VAL A N 1
ATOM 1531 C CA . VAL A 1 198 ? -9.615 -15.895 -13.773 1.00 95.50 198 VAL A CA 1
ATOM 1532 C C . VAL A 1 198 ? -10.992 -16.222 -13.209 1.00 95.50 198 VAL A C 1
ATOM 1534 O O . VAL A 1 198 ? -11.782 -15.317 -12.902 1.00 95.50 198 VAL A O 1
ATOM 1537 N N . GLU A 1 199 ? -11.285 -17.512 -13.076 1.00 97.50 199 GLU A N 1
ATOM 1538 C CA . GLU A 1 199 ? -12.510 -17.972 -12.435 1.00 97.50 199 GLU A CA 1
ATOM 1539 C C . GLU A 1 199 ? -12.468 -17.715 -10.928 1.00 97.50 199 GLU A C 1
ATOM 1541 O O . GLU A 1 199 ? -11.413 -17.540 -10.319 1.00 97.50 199 GLU A O 1
ATOM 1546 N N . ARG A 1 200 ? -13.644 -17.669 -10.292 1.00 96.56 200 ARG A N 1
ATOM 1547 C CA . ARG A 1 200 ? -13.734 -17.387 -8.849 1.00 96.56 200 ARG A CA 1
ATOM 1548 C C . ARG A 1 200 ? -12.944 -18.393 -8.006 1.00 96.56 200 ARG A C 1
ATOM 1550 O O . ARG A 1 200 ? -12.362 -17.981 -7.008 1.00 96.56 200 ARG A O 1
ATOM 1557 N N . ALA A 1 201 ? -12.957 -19.668 -8.392 1.00 96.62 201 ALA A N 1
ATOM 1558 C CA . ALA A 1 201 ? -12.252 -20.735 -7.683 1.00 96.62 201 ALA A CA 1
ATOM 1559 C C . ALA A 1 201 ? -10.725 -20.543 -7.692 1.00 96.62 201 ALA A C 1
ATOM 1561 O O . ALA A 1 201 ? -10.061 -20.966 -6.752 1.00 96.62 201 ALA A O 1
ATOM 1562 N N . ASP A 1 202 ? -10.201 -19.836 -8.696 1.00 96.00 202 ASP A N 1
ATOM 1563 C CA . ASP A 1 202 ? -8.772 -19.565 -8.877 1.00 96.00 202 ASP A CA 1
ATOM 1564 C C . ASP A 1 202 ? -8.371 -18.165 -8.374 1.00 96.00 202 ASP A C 1
ATOM 1566 O O . ASP A 1 202 ? -7.273 -17.691 -8.657 1.00 96.00 202 ASP A O 1
ATOM 1570 N N . ALA A 1 203 ? -9.262 -17.463 -7.660 1.00 95.94 203 ALA A N 1
ATOM 1571 C CA . ALA A 1 203 ? -9.039 -16.103 -7.174 1.00 95.9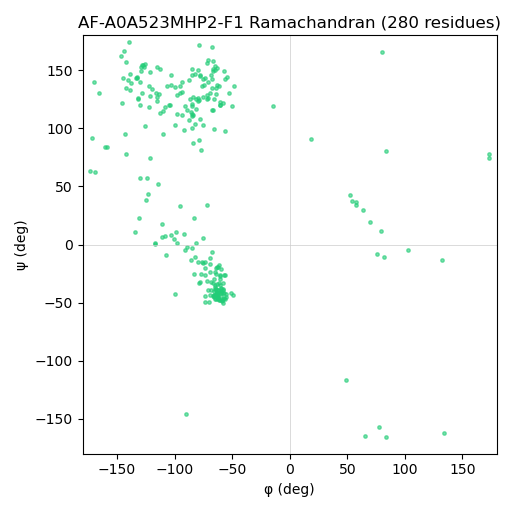4 203 ALA A CA 1
ATOM 1572 C C . ALA A 1 203 ? -8.869 -16.079 -5.639 1.00 95.94 203 ALA A C 1
ATOM 1574 O O . ALA A 1 203 ? -9.868 -15.941 -4.927 1.00 95.94 203 ALA A O 1
ATOM 1575 N N . PRO A 1 204 ? -7.630 -16.106 -5.100 1.00 95.38 204 PRO A N 1
ATOM 1576 C CA . PRO A 1 204 ? -7.381 -16.131 -3.651 1.00 95.38 204 PRO A CA 1
ATOM 1577 C C . PRO A 1 204 ? -8.008 -14.960 -2.882 1.00 95.38 204 PRO A C 1
ATOM 1579 O O . PRO A 1 204 ? -8.345 -15.073 -1.708 1.00 95.38 204 PRO A O 1
ATOM 1582 N N . CYS A 1 205 ? -8.220 -13.814 -3.538 1.00 94.88 205 CYS A N 1
ATOM 1583 C CA . CYS A 1 205 ? -8.896 -12.665 -2.930 1.00 94.88 205 CYS A CA 1
ATOM 1584 C C . CYS A 1 205 ? -10.392 -12.899 -2.632 1.00 94.88 205 CYS A C 1
ATOM 1586 O O . CYS A 1 205 ? -11.020 -12.038 -2.020 1.00 94.88 205 CYS A O 1
ATOM 1588 N N . LYS A 1 206 ? -10.964 -14.032 -3.064 1.00 96.50 206 LYS A N 1
ATOM 1589 C CA . LYS A 1 206 ? -12.371 -14.415 -2.873 1.00 96.50 206 LYS A CA 1
ATOM 1590 C C . LYS A 1 206 ? -12.571 -15.590 -1.904 1.00 96.50 206 LYS A C 1
ATOM 1592 O O . LYS A 1 206 ? -13.709 -16.039 -1.764 1.00 96.50 206 LYS A O 1
ATOM 1597 N N . GLU A 1 207 ? -11.510 -16.066 -1.243 1.00 96.75 207 GLU A N 1
ATOM 1598 C CA . GLU A 1 207 ? -11.559 -17.154 -0.245 1.00 96.75 207 GLU A CA 1
ATOM 1599 C C . GLU A 1 207 ? -12.475 -16.823 0.940 1.00 96.75 207 GLU A C 1
ATOM 1601 O O . GLU A 1 207 ? -13.214 -17.680 1.416 1.00 96.75 207 GLU A O 1
ATOM 1606 N N . VAL A 1 208 ? -12.471 -15.562 1.380 1.00 95.81 208 VAL A N 1
ATOM 1607 C CA . VAL A 1 208 ? -13.381 -15.041 2.405 1.00 95.81 208 VAL A CA 1
ATOM 1608 C C . VAL A 1 208 ? -14.273 -13.992 1.757 1.00 95.81 208 VAL A C 1
ATOM 1610 O O . VAL A 1 208 ? -13.791 -13.066 1.107 1.00 95.81 208 VAL A O 1
ATOM 1613 N N . THR A 1 209 ? -15.587 -14.135 1.902 1.00 96.50 209 THR A N 1
ATOM 1614 C CA . THR A 1 209 ? -16.576 -13.165 1.416 1.00 96.50 209 THR A CA 1
ATOM 1615 C C . THR A 1 209 ? -17.556 -12.876 2.538 1.00 96.50 209 THR A C 1
ATOM 1617 O O . THR A 1 209 ? -18.122 -13.804 3.103 1.00 96.50 209 THR A O 1
ATOM 1620 N N . LEU A 1 210 ? -17.702 -11.596 2.872 1.00 96.56 210 LEU A N 1
ATOM 1621 C CA . LEU A 1 210 ? -18.640 -11.099 3.873 1.00 96.56 210 LEU A CA 1
ATOM 1622 C C . LEU A 1 210 ? -19.646 -10.210 3.150 1.00 96.56 210 LEU A C 1
ATOM 1624 O O . LEU A 1 210 ? -19.236 -9.321 2.396 1.00 96.56 210 LEU A O 1
ATOM 1628 N N . GLU A 1 211 ? -20.936 -10.432 3.374 1.00 96.88 211 GLU A N 1
ATOM 1629 C CA . GLU A 1 211 ? -22.002 -9.697 2.693 1.00 96.88 211 GLU A CA 1
ATOM 1630 C C . GLU A 1 211 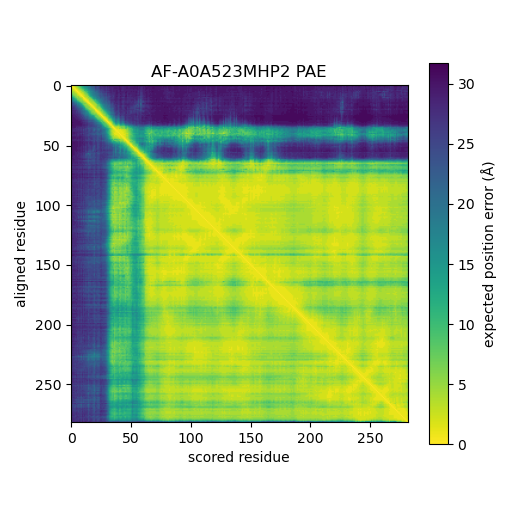? -22.966 -9.053 3.695 1.00 96.88 211 GLU A C 1
ATOM 1632 O O . GLU A 1 211 ? -23.087 -9.478 4.843 1.00 96.88 211 GLU A O 1
ATOM 1637 N N . GLY A 1 212 ? -23.636 -7.977 3.267 1.00 96.00 212 GLY A N 1
ATOM 1638 C CA . GLY A 1 212 ? -24.657 -7.289 4.060 1.00 96.00 212 GLY A CA 1
ATOM 1639 C C . GLY A 1 212 ? -24.217 -6.980 5.495 1.00 96.00 212 GLY A C 1
ATOM 1640 O O . GLY A 1 212 ? -23.270 -6.221 5.733 1.00 96.00 212 GLY A O 1
ATOM 1641 N N . ASP A 1 213 ? -24.916 -7.578 6.458 1.00 96.69 213 ASP A N 1
ATOM 1642 C CA . ASP A 1 213 ? -24.683 -7.340 7.879 1.00 96.69 213 ASP A CA 1
ATOM 1643 C C . ASP A 1 213 ? -23.403 -7.995 8.426 1.00 96.69 213 ASP A C 1
ATOM 1645 O O . ASP A 1 213 ? -22.907 -7.581 9.475 1.00 96.69 213 ASP A O 1
ATOM 1649 N N . GLU A 1 214 ? -22.792 -8.933 7.705 1.00 97.25 214 GLU A N 1
ATOM 1650 C CA . GLU A 1 214 ? -21.513 -9.540 8.100 1.00 97.25 214 GLU A CA 1
ATOM 1651 C C . GLU A 1 214 ? -20.328 -8.585 7.900 1.00 97.25 214 GLU A C 1
ATOM 1653 O O . GLU A 1 214 ? -19.275 -8.754 8.522 1.00 97.25 214 GLU A O 1
ATOM 1658 N N . ILE A 1 215 ? -20.498 -7.559 7.056 1.00 97.69 215 ILE A N 1
ATOM 1659 C CA . ILE A 1 215 ? -19.465 -6.563 6.779 1.00 97.69 215 ILE A CA 1
ATOM 1660 C C . ILE A 1 215 ? -19.217 -5.725 8.033 1.00 97.69 215 ILE A C 1
ATOM 1662 O O . ILE A 1 215 ? -20.078 -4.960 8.475 1.00 97.69 215 ILE A O 1
ATOM 1666 N N . ASP A 1 216 ? -17.999 -5.834 8.557 1.00 97.38 216 ASP A N 1
ATOM 1667 C CA . ASP A 1 216 ? -17.504 -4.979 9.625 1.00 97.38 216 ASP A CA 1
ATOM 1668 C C . ASP A 1 216 ? -16.014 -4.665 9.433 1.00 97.38 216 ASP A C 1
ATOM 1670 O O . ASP A 1 216 ? -15.122 -5.404 9.852 1.00 97.38 216 ASP A O 1
ATOM 1674 N N . LEU A 1 217 ? -15.752 -3.522 8.802 1.00 96.38 217 LEU A N 1
ATOM 1675 C CA . LEU A 1 217 ? -14.416 -2.985 8.558 1.00 96.38 217 LEU A CA 1
ATOM 1676 C C . LEU A 1 217 ? -13.654 -2.647 9.851 1.00 96.38 217 LEU A C 1
ATOM 1678 O O . LEU A 1 217 ? -12.429 -2.533 9.819 1.00 96.38 217 LEU A O 1
ATOM 1682 N N . THR A 1 218 ? -14.339 -2.490 10.990 1.00 95.31 218 THR A N 1
ATOM 1683 C CA . THR A 1 218 ? -13.692 -2.131 12.262 1.00 95.31 218 THR A CA 1
ATOM 1684 C C . THR A 1 218 ? -12.936 -3.292 12.901 1.00 95.31 218 THR A C 1
ATOM 1686 O O . THR A 1 218 ? -12.068 -3.037 13.741 1.00 95.31 218 THR A O 1
ATOM 1689 N N . LYS A 1 219 ? -13.211 -4.527 12.455 1.00 95.25 219 LYS A N 1
ATOM 1690 C CA . LYS A 1 219 ? -12.539 -5.764 12.886 1.00 95.25 219 LYS A CA 1
ATOM 1691 C C . LYS A 1 219 ? -11.146 -5.952 12.286 1.00 95.25 219 LYS A C 1
ATOM 1693 O O . LYS A 1 219 ? -10.399 -6.791 12.771 1.00 95.25 219 LYS A O 1
ATOM 1698 N N . PHE A 1 220 ? -10.794 -5.206 11.240 1.00 95.75 220 PHE A N 1
ATOM 1699 C CA . PHE A 1 220 ? -9.474 -5.290 10.619 1.00 95.75 220 PHE A CA 1
ATOM 1700 C C . PHE A 1 220 ? -8.464 -4.405 11.351 1.00 95.75 220 PHE A C 1
ATOM 1702 O O . PHE A 1 220 ? -8.804 -3.344 11.883 1.00 95.75 220 PHE A O 1
ATOM 1709 N N . ALA A 1 221 ? -7.195 -4.810 11.309 1.00 96.38 221 ALA A N 1
ATOM 1710 C CA . ALA A 1 221 ? -6.065 -4.134 11.946 1.00 96.38 221 ALA A CA 1
ATOM 1711 C C . ALA A 1 221 ? -5.649 -2.811 11.253 1.00 96.38 221 ALA A C 1
ATOM 1713 O O . ALA A 1 221 ? -4.471 -2.469 11.196 1.00 96.38 221 ALA A O 1
ATOM 1714 N N . PHE A 1 222 ? -6.593 -2.053 10.686 1.00 95.94 222 PHE A N 1
ATOM 1715 C CA . PHE A 1 222 ? -6.298 -0.737 10.118 1.00 95.94 222 PHE A CA 1
ATOM 1716 C C . PHE A 1 222 ? -5.833 0.214 11.211 1.00 95.94 222 PHE A C 1
ATOM 1718 O O . PHE A 1 222 ? -6.449 0.291 12.272 1.00 95.94 222 PHE A O 1
ATOM 1725 N N . MET A 1 223 ? -4.762 0.958 10.945 1.00 95.12 223 MET A N 1
ATOM 1726 C CA . MET A 1 223 ? -4.104 1.732 11.984 1.00 95.12 223 MET A CA 1
ATOM 1727 C C . MET A 1 223 ? -4.424 3.218 11.917 1.00 95.12 223 MET A C 1
ATOM 1729 O O . MET A 1 223 ? -4.586 3.788 10.838 1.00 95.12 223 MET A O 1
ATOM 1733 N N . GLN A 1 224 ? -4.489 3.857 13.083 1.00 96.06 224 GLN A N 1
ATOM 1734 C CA . GLN A 1 224 ? -4.329 5.302 13.190 1.00 96.06 224 GLN A CA 1
ATOM 1735 C C . GLN A 1 224 ? -2.830 5.596 13.266 1.00 96.06 224 GLN A C 1
ATOM 1737 O O . GLN A 1 224 ? -2.199 5.422 14.306 1.00 96.06 224 GLN A O 1
ATOM 1742 N N . THR A 1 225 ? -2.238 5.994 12.144 1.00 92.50 225 THR A N 1
ATOM 1743 C CA . THR A 1 225 ? -0.783 6.166 12.051 1.00 92.50 225 THR A CA 1
ATOM 1744 C C . THR A 1 225 ? -0.274 7.335 12.885 1.00 92.50 225 THR A C 1
ATOM 1746 O O . THR A 1 225 ? 0.777 7.215 13.502 1.00 92.50 225 THR A O 1
ATOM 1749 N N . ASN A 1 226 ? -0.977 8.462 12.951 1.00 93.06 226 ASN A N 1
ATOM 1750 C CA . ASN A 1 226 ? -0.512 9.624 13.708 1.00 93.06 226 ASN A CA 1
ATOM 1751 C C . ASN A 1 226 ? -1.516 10.037 14.789 1.00 93.06 226 ASN A C 1
ATOM 1753 O O . ASN A 1 226 ? -2.725 9.967 14.558 1.00 93.06 226 ASN A O 1
ATOM 1757 N N . PRO A 1 227 ? -1.042 10.587 15.925 1.00 92.69 227 PRO A N 1
ATOM 1758 C CA . PRO A 1 227 ? -1.924 11.063 16.993 1.00 92.69 227 PRO A CA 1
ATOM 1759 C C . PRO A 1 227 ? -2.956 12.109 16.564 1.00 92.69 227 PRO A C 1
ATOM 1761 O O . PRO A 1 227 ? -4.000 12.232 17.192 1.00 92.69 227 PRO A O 1
ATOM 1764 N N . ALA A 1 228 ? -2.659 12.871 15.509 1.00 94.81 228 ALA A N 1
ATOM 1765 C CA . ALA A 1 228 ? -3.534 13.911 14.973 1.00 94.81 228 ALA A CA 1
ATOM 1766 C C . ALA A 1 228 ? -4.373 13.459 13.762 1.00 94.81 228 ALA A C 1
ATOM 1768 O O . ALA A 1 228 ? -5.096 14.279 13.199 1.00 94.81 228 ALA A O 1
ATOM 1769 N N . ASP A 1 229 ? -4.263 12.196 13.336 1.00 95.06 229 ASP A N 1
ATOM 1770 C CA . ASP A 1 229 ? -5.158 11.642 12.317 1.00 95.06 229 ASP A CA 1
ATOM 1771 C C . ASP A 1 229 ? -6.599 11.609 12.871 1.00 95.06 229 ASP A C 1
ATOM 1773 O O . ASP A 1 229 ? -6.822 11.445 14.069 1.00 95.06 229 ASP A O 1
ATOM 1777 N N . ASP A 1 230 ? -7.602 11.732 12.005 1.00 93.00 230 ASP A N 1
ATOM 1778 C CA . ASP A 1 230 ? -9.024 11.738 12.390 1.00 93.00 230 ASP A CA 1
ATOM 1779 C C . ASP A 1 230 ? -9.625 10.324 12.570 1.00 93.00 230 ASP A C 1
ATOM 1781 O O . ASP A 1 230 ? -10.840 10.127 12.441 1.00 93.00 230 ASP A O 1
ATOM 1785 N N . GLY A 1 231 ? -8.762 9.338 12.828 1.00 95.19 231 GLY A N 1
ATOM 1786 C CA . GLY A 1 231 ? -9.097 7.931 13.012 1.00 95.19 231 GLY A CA 1
ATOM 1787 C C . GLY A 1 231 ? -8.183 6.981 12.235 1.00 95.19 231 GLY A C 1
ATOM 1788 O O . GLY A 1 231 ? -7.083 7.331 11.811 1.00 95.19 231 GLY A O 1
ATOM 1789 N N . ARG A 1 232 ? -8.650 5.740 12.063 1.00 96.75 232 ARG A N 1
ATOM 1790 C CA . ARG A 1 232 ? -7.924 4.669 11.364 1.00 96.75 232 ARG A CA 1
ATOM 1791 C C . ARG A 1 232 ? -8.009 4.822 9.844 1.00 96.75 232 ARG A C 1
ATOM 1793 O O . ARG A 1 232 ? -9.055 5.212 9.322 1.00 96.75 232 ARG A O 1
ATOM 1800 N N . TYR A 1 233 ? -6.943 4.445 9.138 1.00 96.69 233 TYR A N 1
ATOM 1801 C CA . TYR A 1 233 ? -6.854 4.554 7.680 1.00 96.69 233 TYR A CA 1
ATOM 1802 C C . TYR A 1 233 ? -6.419 3.260 6.992 1.00 96.69 233 TYR A C 1
ATOM 1804 O O . TYR A 1 233 ? -5.658 2.452 7.523 1.00 96.69 233 TYR A O 1
ATOM 1812 N N . ILE A 1 234 ? -6.864 3.127 5.742 1.00 95.44 234 ILE A N 1
ATOM 1813 C CA . ILE A 1 234 ? -6.259 2.265 4.727 1.00 95.44 234 ILE A CA 1
ATOM 1814 C C . ILE A 1 234 ? -5.401 3.167 3.834 1.00 95.44 234 ILE A C 1
ATOM 1816 O O . ILE A 1 234 ? -5.927 3.924 3.015 1.00 95.44 234 ILE A O 1
ATOM 1820 N N . ASN A 1 235 ? -4.080 3.147 4.018 1.00 91.88 235 ASN A N 1
ATOM 1821 C CA . ASN A 1 235 ? -3.196 4.164 3.429 1.00 91.88 235 ASN A CA 1
ATOM 1822 C C . ASN A 1 235 ? -2.797 3.885 1.972 1.00 91.88 235 ASN A C 1
ATOM 1824 O O . ASN A 1 235 ? -2.479 4.819 1.238 1.00 91.88 235 ASN A O 1
ATOM 1828 N N . SER A 1 236 ? -2.809 2.618 1.563 1.00 89.31 236 SER A N 1
ATOM 1829 C CA . SER A 1 236 ? -2.385 2.165 0.232 1.00 89.31 236 SER A CA 1
ATOM 1830 C C . SER A 1 236 ? -3.510 1.399 -0.464 1.00 89.31 236 SER A C 1
ATOM 1832 O O . SER A 1 236 ? -3.286 0.332 -1.033 1.00 89.31 236 SER A O 1
ATOM 1834 N N . ALA A 1 237 ? -4.741 1.912 -0.374 1.00 92.50 237 ALA A N 1
ATOM 1835 C CA . ALA A 1 237 ? -5.897 1.252 -0.961 1.00 92.50 237 ALA A CA 1
ATOM 1836 C C . ALA A 1 237 ? -5.857 1.347 -2.489 1.00 92.50 237 ALA A C 1
ATOM 1838 O O . ALA A 1 237 ? -5.775 2.434 -3.061 1.00 92.50 237 ALA A O 1
ATOM 1839 N N . SER A 1 238 ? -5.958 0.186 -3.125 1.00 92.81 238 SER A N 1
ATOM 1840 C CA . SER A 1 238 ? -6.198 0.019 -4.554 1.00 92.81 238 SER A CA 1
ATOM 1841 C C . SER A 1 238 ? -7.693 0.147 -4.835 1.00 92.81 238 SER A C 1
ATOM 1843 O O . SER A 1 238 ? -8.451 -0.775 -4.536 1.00 92.81 238 SER A O 1
ATOM 1845 N N . VAL A 1 239 ? -8.134 1.283 -5.375 1.00 93.81 239 VAL A N 1
ATOM 1846 C CA . VAL A 1 239 ? -9.550 1.526 -5.686 1.00 93.81 239 VAL A CA 1
ATOM 1847 C C . VAL A 1 239 ? -9.766 1.405 -7.184 1.00 93.81 239 VAL A C 1
ATOM 1849 O O . VAL A 1 239 ? -9.197 2.157 -7.978 1.00 93.81 239 VAL A O 1
ATOM 1852 N N . PHE A 1 240 ? -10.626 0.463 -7.550 1.00 93.81 240 PHE A N 1
ATOM 1853 C CA . PHE A 1 240 ? -11.064 0.248 -8.919 1.00 93.81 240 PHE A CA 1
ATOM 1854 C C . PHE A 1 240 ? -12.408 0.942 -9.128 1.00 93.81 240 PHE A C 1
ATOM 1856 O O . PHE A 1 240 ? -13.344 0.744 -8.354 1.00 93.81 240 PHE A O 1
ATOM 1863 N N . THR A 1 241 ? -12.504 1.753 -10.174 1.00 93.94 241 THR A N 1
ATOM 1864 C CA . THR A 1 241 ? -13.754 2.382 -10.615 1.00 93.94 241 THR A CA 1
ATOM 1865 C C . THR A 1 241 ? -13.979 2.067 -12.086 1.00 93.94 241 THR A C 1
ATOM 1867 O O . THR A 1 241 ? -13.026 1.835 -12.826 1.00 93.94 241 THR A O 1
ATOM 1870 N N . SER A 1 242 ? -15.233 2.048 -12.523 1.00 94.75 242 SER A N 1
ATOM 1871 C CA . SER A 1 242 ? -15.581 1.836 -13.926 1.00 94.75 242 SER A CA 1
ATOM 1872 C C . SER A 1 242 ? -16.737 2.743 -14.298 1.00 94.75 242 SER A C 1
ATOM 1874 O O . SER A 1 242 ? -17.662 2.920 -13.507 1.00 94.75 242 SER A O 1
ATOM 1876 N N . ASP A 1 243 ? -16.685 3.281 -15.507 1.00 96.00 243 ASP A N 1
ATOM 1877 C CA . ASP A 1 243 ? -17.722 4.130 -16.082 1.00 96.00 243 ASP A CA 1
ATOM 1878 C C . ASP A 1 243 ? -18.031 3.667 -17.519 1.00 96.00 243 ASP A C 1
ATOM 1880 O O . ASP A 1 243 ? -17.106 3.234 -18.214 1.00 96.00 243 ASP A O 1
ATOM 1884 N N . PRO A 1 244 ? -19.297 3.719 -17.977 1.00 94.06 244 PRO A N 1
ATOM 1885 C CA . PRO A 1 244 ? -19.671 3.258 -19.316 1.00 94.06 244 PRO A CA 1
ATOM 1886 C C . PRO A 1 244 ? -18.985 4.001 -20.472 1.00 94.06 244 PRO A C 1
ATOM 1888 O O . PRO A 1 244 ? -18.780 3.403 -21.525 1.00 94.06 244 PRO A O 1
ATOM 1891 N N . GLU A 1 245 ? -18.630 5.278 -20.295 1.00 94.62 245 GLU A N 1
ATOM 1892 C CA . GLU A 1 245 ? -17.995 6.109 -21.327 1.00 94.62 245 GLU A CA 1
ATOM 1893 C C . GLU A 1 245 ? -16.473 6.195 -21.136 1.00 94.62 245 GLU A C 1
ATOM 1895 O O . GLU A 1 245 ? -15.713 6.105 -22.099 1.00 94.62 245 GLU A O 1
ATOM 1900 N N . MET A 1 246 ? -16.011 6.363 -19.892 1.00 94.25 246 MET A N 1
ATOM 1901 C CA . MET A 1 246 ? -14.590 6.535 -19.556 1.00 94.25 246 MET A CA 1
ATOM 1902 C C . MET A 1 246 ? -13.835 5.210 -19.371 1.00 94.25 246 MET A C 1
ATOM 1904 O O . MET A 1 246 ? -12.605 5.221 -19.332 1.00 94.25 246 MET A O 1
ATOM 1908 N N . GLY A 1 247 ? -14.537 4.081 -19.258 1.00 94.06 247 GLY A N 1
ATOM 1909 C CA . GLY A 1 247 ? -13.936 2.758 -19.090 1.00 94.06 247 GLY A CA 1
ATOM 1910 C C . GLY A 1 247 ? -13.429 2.485 -17.665 1.00 94.06 247 GLY A C 1
ATOM 1911 O O . GLY A 1 247 ? -13.933 3.072 -16.703 1.00 94.06 247 GLY A O 1
ATOM 1912 N N . PRO A 1 248 ? -12.469 1.557 -17.489 1.00 93.56 248 PRO A N 1
ATOM 1913 C CA . PRO A 1 248 ? -11.926 1.206 -16.181 1.00 93.56 248 PRO A CA 1
ATOM 1914 C C . PRO A 1 248 ? -10.880 2.215 -15.694 1.00 93.56 248 PRO A C 1
ATOM 1916 O O . PRO A 1 248 ? -10.122 2.801 -16.465 1.00 93.56 248 PRO A O 1
ATOM 1919 N N . ASN A 1 249 ? -10.785 2.365 -14.379 1.00 93.88 249 ASN A N 1
ATOM 1920 C CA . ASN A 1 249 ? -9.769 3.154 -13.703 1.00 93.88 249 ASN A CA 1
ATOM 1921 C C . ASN A 1 249 ? -9.274 2.427 -12.451 1.00 93.88 249 ASN A C 1
ATOM 1923 O O . ASN A 1 249 ? -10.034 1.764 -11.745 1.00 93.88 249 ASN A O 1
ATOM 1927 N N . TYR A 1 250 ? -7.993 2.618 -12.161 1.00 92.44 250 TYR A N 1
ATOM 1928 C CA . TYR A 1 250 ? -7.319 2.121 -10.974 1.00 92.44 250 TYR A CA 1
ATOM 1929 C C . TYR A 1 250 ? -6.567 3.284 -10.329 1.00 92.44 250 TYR A C 1
ATOM 1931 O O . TYR A 1 250 ? -5.718 3.910 -10.966 1.00 92.44 250 TYR A O 1
ATOM 1939 N N . GLY A 1 251 ? -6.901 3.597 -9.080 1.00 92.19 251 GLY A N 1
ATOM 1940 C CA . GLY A 1 251 ? -6.285 4.690 -8.338 1.00 92.19 251 GLY A CA 1
ATOM 1941 C C . GLY A 1 251 ? -5.878 4.271 -6.935 1.00 92.19 251 GLY A C 1
ATOM 1942 O O . GLY A 1 251 ? -6.575 3.504 -6.272 1.00 92.19 251 GLY A O 1
ATOM 1943 N N . THR A 1 252 ? -4.758 4.818 -6.471 1.00 93.31 252 THR A N 1
ATOM 1944 C CA . THR A 1 252 ? -4.317 4.661 -5.085 1.00 93.31 252 THR A CA 1
ATOM 1945 C C . THR A 1 252 ? -4.878 5.798 -4.244 1.00 93.31 252 THR A C 1
ATOM 1947 O O . THR A 1 252 ? -4.553 6.963 -4.484 1.00 93.31 252 THR A O 1
ATOM 1950 N N . TYR A 1 253 ? -5.680 5.466 -3.235 1.00 93.44 253 TYR A N 1
ATOM 1951 C CA . TYR A 1 253 ? -6.270 6.447 -2.326 1.00 93.44 253 TYR A CA 1
ATOM 1952 C C . TYR A 1 253 ? -6.012 6.088 -0.867 1.00 93.44 253 TYR A C 1
ATOM 1954 O O . TYR A 1 253 ? -5.844 4.926 -0.499 1.00 93.44 253 TYR A O 1
ATOM 1962 N N . ARG A 1 254 ? -6.014 7.123 -0.025 1.00 94.00 254 ARG A N 1
ATOM 1963 C CA . ARG A 1 254 ? -6.132 6.961 1.422 1.00 94.00 254 ARG A CA 1
ATOM 1964 C C . ARG A 1 254 ? -7.612 6.919 1.771 1.00 94.00 254 ARG A C 1
ATOM 1966 O O . ARG A 1 254 ? -8.340 7.851 1.424 1.00 94.00 254 ARG A O 1
ATOM 1973 N N . CYS A 1 255 ? -8.029 5.864 2.456 1.00 96.25 255 CYS A N 1
ATOM 1974 C CA . CYS A 1 255 ? -9.416 5.665 2.855 1.00 96.25 255 CYS A CA 1
ATOM 1975 C C . CYS A 1 255 ? -9.534 5.761 4.378 1.00 96.25 255 CYS A C 1
ATOM 1977 O O . CYS A 1 255 ? -9.011 4.906 5.092 1.00 96.25 255 CYS A O 1
ATOM 1979 N N . ALA A 1 256 ? -10.212 6.796 4.866 1.00 96.88 256 ALA A N 1
ATOM 1980 C CA . ALA A 1 256 ? -10.556 6.971 6.271 1.00 96.88 256 ALA A CA 1
ATOM 1981 C C . ALA A 1 256 ? -11.655 5.979 6.660 1.00 96.88 256 ALA A C 1
ATOM 1983 O O . ALA A 1 256 ? -12.700 5.921 6.006 1.00 96.88 256 ALA A O 1
ATOM 1984 N N . LEU A 1 257 ? -11.452 5.229 7.739 1.00 97.31 257 LEU A N 1
ATOM 1985 C CA . LEU A 1 257 ? -12.459 4.318 8.268 1.00 97.31 257 LEU A CA 1
ATOM 1986 C C . LEU A 1 257 ? -13.599 5.106 8.930 1.00 97.31 257 LEU A C 1
ATOM 1988 O O . LEU A 1 257 ? -13.365 5.910 9.833 1.00 97.31 257 LEU A O 1
ATOM 1992 N N . ARG A 1 258 ? -14.845 4.864 8.505 1.00 96.94 258 ARG A N 1
ATOM 1993 C CA . ARG A 1 258 ? -16.056 5.534 9.014 1.00 96.94 258 ARG A CA 1
ATOM 1994 C C . ARG A 1 258 ? -17.077 4.512 9.519 1.00 96.94 258 ARG A C 1
ATOM 1996 O O . ARG A 1 258 ? -18.220 4.459 9.079 1.00 96.94 258 ARG A O 1
ATOM 2003 N N . GLY A 1 259 ? -16.649 3.693 10.474 1.00 96.06 259 GLY A N 1
ATOM 2004 C CA . GLY A 1 259 ? -17.468 2.624 11.045 1.00 96.06 259 GLY A CA 1
ATOM 2005 C C . GLY A 1 259 ? -17.447 1.339 10.207 1.00 96.06 259 GLY A C 1
ATOM 2006 O O . GLY A 1 259 ? -16.583 1.179 9.345 1.00 96.06 259 GLY A O 1
ATOM 2007 N N . PRO A 1 260 ? -18.378 0.403 10.457 1.00 97.06 260 PRO A N 1
ATOM 2008 C CA . PRO A 1 260 ? -18.285 -0.970 9.955 1.00 97.06 260 PRO A CA 1
ATOM 2009 C C . PRO A 1 260 ? -18.466 -1.102 8.441 1.00 97.06 260 PRO A C 1
ATOM 2011 O O . PRO A 1 260 ? -17.991 -2.072 7.866 1.00 97.06 260 PRO A O 1
ATOM 2014 N N . ARG A 1 261 ? -19.141 -0.153 7.779 1.00 97.00 261 ARG A N 1
ATOM 2015 C CA . ARG A 1 261 ? -19.526 -0.282 6.358 1.00 97.00 261 ARG A CA 1
ATOM 2016 C C . ARG A 1 261 ? -19.262 0.958 5.507 1.00 97.00 261 ARG A C 1
ATOM 2018 O O . ARG A 1 261 ? -19.724 1.021 4.376 1.00 97.00 261 ARG A O 1
ATOM 2025 N N . HIS A 1 262 ? -18.532 1.944 6.029 1.00 96.06 262 HIS A N 1
ATOM 2026 C CA . HIS A 1 262 ? -18.232 3.161 5.278 1.00 96.06 262 HIS A CA 1
ATOM 2027 C C . HIS A 1 262 ? -16.743 3.489 5.307 1.00 96.06 262 HIS A C 1
ATOM 2029 O O . HIS A 1 262 ? -16.076 3.401 6.339 1.00 96.06 262 HIS A O 1
ATOM 2035 N N . LEU A 1 263 ? -16.254 3.934 4.152 1.00 96.25 263 LEU A N 1
ATOM 2036 C CA . LEU A 1 263 ? -14.941 4.531 3.975 1.00 96.25 263 LEU A CA 1
ATOM 2037 C C . LEU A 1 263 ? -15.121 5.932 3.394 1.00 96.25 263 LEU A C 1
ATOM 2039 O O . LEU A 1 263 ? -15.902 6.133 2.465 1.00 96.25 263 LEU A O 1
ATOM 2043 N N . GLY A 1 264 ? -14.383 6.898 3.928 1.00 94.44 264 GLY A N 1
ATOM 2044 C CA . GLY A 1 264 ? -14.216 8.206 3.304 1.00 94.44 264 GLY A CA 1
ATOM 2045 C C . GLY A 1 264 ? -12.941 8.216 2.472 1.00 94.44 264 GLY A C 1
ATOM 2046 O O . GLY A 1 264 ? -11.886 7.849 2.973 1.00 94.44 264 GLY A O 1
ATOM 2047 N N . PHE A 1 265 ? -13.001 8.657 1.223 1.00 93.19 265 PHE A N 1
ATOM 2048 C CA . PHE A 1 265 ? -11.813 8.867 0.397 1.00 93.19 265 PHE A CA 1
ATOM 2049 C C . PHE A 1 265 ? -12.000 10.114 -0.465 1.00 93.19 265 PHE A C 1
ATOM 2051 O O . PHE A 1 265 ? -13.127 10.551 -0.701 1.00 93.19 265 PHE A O 1
ATOM 2058 N N . ASN A 1 266 ? -10.891 10.705 -0.907 1.00 90.44 266 ASN A N 1
ATOM 2059 C CA . ASN A 1 266 ? -10.898 11.944 -1.677 1.00 90.44 266 ASN A CA 1
ATOM 2060 C C . ASN A 1 266 ? -10.126 11.767 -2.991 1.00 90.44 266 ASN A C 1
ATOM 2062 O O . ASN A 1 266 ? -8.892 11.785 -2.973 1.00 90.44 266 ASN A O 1
ATOM 2066 N N . PRO A 1 267 ? -10.819 11.590 -4.125 1.00 92.44 267 PRO A N 1
ATOM 2067 C CA . PRO A 1 267 ? -10.214 11.784 -5.426 1.00 92.44 267 PRO A CA 1
ATOM 2068 C C . PRO A 1 267 ? -10.199 13.278 -5.766 1.00 92.44 267 PRO A C 1
ATOM 2070 O O . PRO A 1 267 ? -11.235 13.940 -5.758 1.00 92.44 267 PRO A O 1
ATOM 2073 N N . GLU A 1 268 ? -9.020 13.808 -6.079 1.00 92.94 268 GLU A N 1
ATOM 2074 C CA . GLU A 1 268 ? -8.849 15.233 -6.372 1.00 92.94 268 GLU A CA 1
ATOM 2075 C C . GLU A 1 268 ? -9.570 15.635 -7.669 1.00 92.94 268 GLU A C 1
ATOM 2077 O O . GLU A 1 268 ? -9.669 14.823 -8.603 1.00 92.94 268 GLU A O 1
ATOM 2082 N N . PRO A 1 269 ? -10.015 16.902 -7.790 1.00 93.81 269 PRO A N 1
ATOM 2083 C CA . PRO A 1 269 ? -10.562 17.417 -9.034 1.00 93.81 269 PRO A CA 1
ATOM 2084 C C . PRO A 1 269 ? -9.657 17.092 -10.228 1.00 93.81 269 PRO A C 1
ATOM 2086 O O . PRO A 1 269 ? -8.439 17.253 -10.178 1.00 93.81 269 PRO A O 1
ATOM 2089 N N . ASN A 1 270 ? -10.279 16.658 -11.325 1.00 91.75 270 ASN A N 1
ATOM 2090 C CA . ASN A 1 270 ? -9.651 16.215 -12.578 1.00 91.75 270 ASN A CA 1
ATOM 2091 C C . ASN A 1 270 ? -9.007 14.822 -12.584 1.00 91.75 270 ASN A C 1
ATOM 2093 O O . ASN A 1 270 ? -8.681 14.345 -13.676 1.00 91.75 270 ASN A O 1
ATOM 2097 N N . GLN A 1 271 ? -8.880 14.137 -11.446 1.00 94.31 271 GLN A N 1
ATOM 2098 C CA . GLN A 1 271 ? -8.516 12.718 -11.455 1.00 94.31 271 GLN A CA 1
ATOM 2099 C C . GLN A 1 271 ? -9.636 11.881 -12.083 1.00 94.31 271 GLN A C 1
ATOM 2101 O O . GLN A 1 271 ? -10.817 12.221 -11.978 1.00 94.31 271 GLN A O 1
ATOM 2106 N N . THR A 1 272 ? -9.280 10.767 -12.722 1.00 94.25 272 THR A N 1
ATOM 2107 C CA . THR A 1 272 ? -10.248 9.889 -13.394 1.00 94.25 272 THR A CA 1
ATOM 2108 C C . THR A 1 272 ? -11.328 9.391 -12.430 1.00 94.25 272 THR A C 1
ATOM 2110 O O . THR A 1 272 ? -12.510 9.539 -12.726 1.00 94.25 272 THR A O 1
ATOM 2113 N N . GLY A 1 273 ? -10.950 8.935 -11.228 1.00 94.38 273 GLY A N 1
ATOM 2114 C CA . GLY A 1 273 ? -11.913 8.527 -10.196 1.00 94.38 273 GLY A CA 1
ATOM 2115 C C . GLY A 1 273 ? -12.892 9.640 -9.790 1.00 94.38 273 GLY A C 1
ATOM 2116 O O . GLY A 1 273 ? -14.084 9.385 -9.646 1.00 94.38 273 GLY A O 1
ATOM 2117 N N . TYR A 1 274 ? -12.431 10.894 -9.688 1.00 95.31 274 TYR A N 1
ATOM 2118 C CA . TYR A 1 274 ? -13.301 12.045 -9.406 1.00 95.31 274 TYR A CA 1
ATOM 2119 C C . TYR A 1 274 ? -14.304 12.282 -10.538 1.00 95.31 274 TYR A C 1
ATOM 2121 O O . TYR A 1 274 ? -15.495 12.459 -10.285 1.00 95.31 274 TYR A O 1
ATOM 2129 N N . LYS A 1 275 ? -13.834 12.268 -11.793 1.00 95.81 275 LYS A N 1
ATOM 2130 C CA . LYS A 1 275 ? -14.687 12.465 -12.975 1.00 95.81 275 LYS A CA 1
ATOM 2131 C C . LYS A 1 275 ? -15.782 11.400 -13.051 1.00 95.81 275 LYS A C 1
ATOM 2133 O O . LYS A 1 275 ? -16.937 11.758 -13.257 1.00 95.81 275 LYS A O 1
ATOM 2138 N N . MET A 1 276 ? -15.431 10.136 -12.806 1.00 95.69 276 MET A N 1
ATOM 2139 C CA . MET A 1 276 ? -16.378 9.014 -12.777 1.00 95.69 276 MET A CA 1
ATOM 2140 C C . MET A 1 276 ? -17.428 9.175 -11.672 1.00 95.69 276 MET A C 1
ATOM 2142 O O . MET A 1 276 ? -18.621 9.064 -11.935 1.00 95.69 276 MET A O 1
ATOM 2146 N N . ILE A 1 277 ? -17.019 9.532 -10.450 1.00 93.44 277 ILE A N 1
ATOM 2147 C CA . ILE A 1 277 ? -17.966 9.770 -9.346 1.00 93.44 277 ILE A CA 1
ATOM 2148 C C . ILE A 1 277 ? -18.913 10.933 -9.662 1.00 93.44 277 ILE A C 1
ATOM 2150 O O . ILE A 1 277 ? -20.094 10.869 -9.334 1.00 93.44 277 ILE A O 1
ATOM 2154 N N . MET A 1 278 ? -18.423 12.005 -10.292 1.00 94.62 278 MET A N 1
ATOM 2155 C CA . MET A 1 278 ? -19.274 13.136 -10.675 1.00 94.62 278 MET A CA 1
ATOM 2156 C C . MET A 1 278 ? -20.215 12.811 -11.840 1.00 94.62 278 MET A C 1
ATOM 2158 O O . MET A 1 278 ? -21.315 13.357 -11.879 1.00 94.62 278 MET A O 1
ATOM 2162 N N . ALA A 1 279 ? -19.817 11.931 -12.762 1.00 94.50 279 ALA A N 1
ATOM 2163 C CA . ALA A 1 279 ? -20.697 11.432 -13.815 1.00 94.50 279 ALA A CA 1
ATOM 2164 C C . ALA A 1 279 ? -21.845 10.591 -13.231 1.00 94.50 279 ALA A C 1
ATOM 2166 O O . ALA A 1 279 ? -22.996 10.834 -13.573 1.00 94.50 279 ALA A O 1
ATOM 2167 N N . ALA A 1 280 ? -21.546 9.707 -12.273 1.00 93.75 280 ALA A N 1
ATOM 2168 C CA . ALA A 1 280 ? -22.524 8.832 -11.619 1.00 93.75 280 ALA A CA 1
ATOM 2169 C C . ALA A 1 280 ? -23.532 9.548 -10.695 1.00 93.75 280 ALA A C 1
ATOM 2171 O O . ALA A 1 280 ? -24.494 8.932 -10.247 1.00 93.75 280 ALA A O 1
ATOM 2172 N N . LYS A 1 281 ? -23.310 10.828 -10.362 1.00 90.69 281 LYS A N 1
ATOM 2173 C CA . LYS A 1 281 ? -24.250 11.638 -9.562 1.00 90.69 281 LYS A CA 1
ATOM 2174 C C . LYS A 1 281 ? -25.432 12.188 -10.364 1.00 90.69 281 LYS A C 1
ATOM 2176 O O . LYS A 1 281 ? -26.347 12.735 -9.750 1.00 90.69 281 LYS A O 1
ATOM 2181 N N . LYS A 1 282 ? -25.343 12.164 -11.692 1.00 69.25 282 LYS A N 1
ATOM 2182 C CA . LYS A 1 282 ? -26.385 12.657 -12.596 1.00 69.25 282 LYS A CA 1
ATOM 2183 C C . LYS A 1 282 ? -27.476 11.612 -12.764 1.00 69.25 282 LYS A C 1
ATOM 2185 O O . LYS A 1 282 ? -28.635 12.049 -12.909 1.00 69.25 282 LYS A O 1
#

Sequence (282 aa):
MRPRPVIKFRAENKYRRKCMADAIGKNKHTKSVNGVDRRAFIAASAGLAALTAACESPEGQPKTPLAGKTAAATAPTAPFDSIRDYMAALEAHGLLMRFPEIDQDKYEATGLFFRATDLYGMYGTPAMIFEKVKIDGNWIDGPVMANTQGHWNTDSIAFGLTPEPREHYKNYRAVKAEMKKLLAANNGKYPEITPNKVERADAPCKEVTLEGDEIDLTKFAFMQTNPADDGRYINSASVFTSDPEMGPNYGTYRCALRGPRHLGFNPEPNQTGYKMIMAAKK

Solvent-accessible surface area (backbone atoms only — not comparable to full-atom values): 17210 Å² total; per-residue (Å²): 137,84,85,80,85,83,84,80,84,77,90,77,91,82,87,82,91,88,90,89,86,89,83,88,77,89,76,93,78,93,77,83,85,89,60,88,41,74,65,53,51,52,58,26,42,68,68,43,70,68,78,87,75,76,70,77,77,56,95,88,58,82,55,53,49,57,39,29,45,84,50,61,93,86,46,58,61,47,81,62,93,41,73,66,44,47,52,50,26,32,44,46,22,20,35,46,34,49,34,71,62,39,46,46,82,74,33,40,65,44,54,50,50,53,52,40,31,63,55,15,21,78,53,17,24,53,19,37,38,31,44,22,33,28,50,91,92,39,81,25,70,50,76,42,78,41,50,82,72,40,19,33,48,44,53,14,42,69,70,56,39,87,52,53,44,83,39,41,71,58,25,46,50,50,47,52,49,52,54,49,50,46,19,65,77,43,84,73,35,75,86,83,77,83,81,83,87,72,56,72,93,76,35,79,87,58,77,70,81,69,59,81,87,66,44,48,59,71,73,49,56,59,46,47,67,48,95,84,49,99,49,32,35,42,73,80,35,82,45,76,46,75,37,97,85,80,40,76,46,78,46,81,40,53,30,38,58,57,58,42,85,41,70,46,68,79,62,54,90,87,37,68,68,29,51,47,56,61,58,74,73,111